Protein AF-A0A5J4PCA6-F1 (afdb_monomer)

Structure (mmCIF, N/CA/C/O backbone):
data_AF-A0A5J4PCA6-F1
#
_entry.id   AF-A0A5J4PCA6-F1
#
loop_
_atom_site.group_PDB
_atom_site.id
_atom_site.type_symbol
_atom_site.label_atom_id
_atom_site.label_alt_id
_atom_site.label_comp_id
_atom_site.label_asym_id
_atom_site.label_entity_id
_atom_site.label_seq_id
_atom_site.pdbx_PDB_ins_code
_atom_site.Cartn_x
_atom_site.Cartn_y
_atom_site.Cartn_z
_atom_site.occupancy
_atom_site.B_iso_or_equiv
_atom_site.auth_seq_id
_atom_site.auth_comp_id
_atom_site.auth_asym_id
_atom_site.auth_atom_id
_atom_site.pdbx_PDB_model_num
ATOM 1 N N . LEU A 1 1 ? -42.822 34.886 -14.359 1.00 37.25 1 LEU A N 1
ATOM 2 C CA . LEU A 1 1 ? -41.444 34.414 -14.108 1.00 37.25 1 LEU A CA 1
ATOM 3 C C . LEU A 1 1 ? -41.463 32.890 -14.127 1.00 37.25 1 LEU A C 1
ATOM 5 O O . LEU A 1 1 ? -42.133 32.319 -13.278 1.00 37.25 1 LEU A O 1
ATOM 9 N N . LEU A 1 2 ? -40.812 32.247 -15.100 1.00 32.81 2 LEU A N 1
ATOM 10 C CA . LEU A 1 2 ? -40.574 30.798 -15.083 1.00 32.81 2 LEU A CA 1
ATOM 11 C C . LEU A 1 2 ? -39.217 30.554 -14.408 1.00 32.81 2 LEU A C 1
ATOM 13 O O . LEU A 1 2 ? -38.212 31.096 -14.862 1.00 32.81 2 LEU A O 1
ATOM 17 N N . GLY A 1 3 ? -39.202 29.787 -13.319 1.00 37.19 3 GLY A N 1
ATOM 18 C CA . GLY A 1 3 ? -37.981 29.379 -12.625 1.00 37.19 3 GLY A CA 1
ATOM 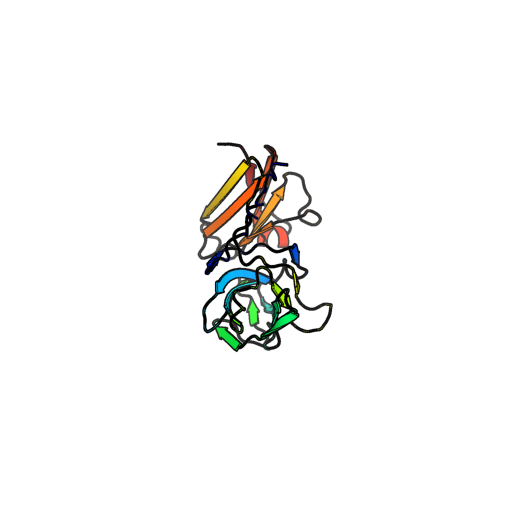19 C C . GLY A 1 3 ? -37.449 28.068 -13.196 1.00 37.19 3 GLY A C 1
ATOM 20 O O . GLY A 1 3 ? -38.145 27.056 -13.165 1.00 37.19 3 GLY A O 1
ATOM 21 N N . LEU A 1 4 ? -36.224 28.097 -13.718 1.00 37.66 4 LEU A N 1
ATOM 22 C CA . LEU A 1 4 ? -35.476 26.919 -14.145 1.00 37.66 4 LEU A CA 1
ATOM 23 C C . LEU A 1 4 ? -34.759 26.335 -12.916 1.00 37.66 4 LEU A C 1
ATOM 25 O O . LEU A 1 4 ? -33.839 26.956 -12.387 1.00 37.66 4 LEU A O 1
ATOM 29 N N . PHE A 1 5 ? -35.184 25.163 -12.445 1.00 40.56 5 PHE A N 1
ATOM 30 C CA . PHE A 1 5 ? -34.452 24.401 -11.431 1.00 40.56 5 PHE A CA 1
ATOM 31 C C . PHE A 1 5 ? -33.382 23.553 -12.129 1.00 40.56 5 PHE A C 1
ATOM 33 O O . PHE A 1 5 ? -33.696 22.525 -12.723 1.00 40.56 5 PHE A O 1
ATOM 40 N N . LEU A 1 6 ? -32.115 23.977 -12.061 1.00 39.66 6 LEU A N 1
ATOM 41 C CA . LEU A 1 6 ? -30.986 23.082 -12.317 1.00 39.66 6 LEU A CA 1
ATOM 42 C C . LEU A 1 6 ? -30.776 22.215 -11.072 1.00 39.66 6 LEU A C 1
ATOM 44 O O . LEU A 1 6 ? -30.226 22.670 -10.071 1.00 39.66 6 LEU A O 1
ATOM 48 N N . THR A 1 7 ? -31.197 20.956 -11.127 1.00 38.88 7 THR A N 1
ATOM 49 C CA . THR A 1 7 ? -30.725 19.949 -10.177 1.00 38.88 7 THR A CA 1
ATOM 50 C C . THR A 1 7 ? -29.337 19.499 -10.618 1.00 38.88 7 THR A C 1
ATOM 52 O O . THR A 1 7 ? -29.207 18.743 -11.580 1.00 38.88 7 THR A O 1
ATOM 55 N N . PHE A 1 8 ? -28.293 19.958 -9.925 1.00 39.88 8 PHE A N 1
ATOM 56 C CA . PHE A 1 8 ? -26.987 19.307 -9.983 1.00 39.88 8 PHE A CA 1
ATOM 57 C C . PHE A 1 8 ? -27.143 17.907 -9.383 1.00 39.88 8 PHE A C 1
ATOM 59 O O . PHE A 1 8 ? -27.185 17.743 -8.165 1.00 39.88 8 PHE A O 1
ATOM 66 N N . ALA A 1 9 ? -27.260 16.890 -10.235 1.00 47.78 9 ALA A N 1
ATOM 67 C CA . ALA A 1 9 ? -26.986 15.524 -9.825 1.00 47.78 9 ALA A CA 1
ATOM 68 C C . ALA A 1 9 ? -25.478 15.449 -9.559 1.00 47.78 9 ALA A C 1
ATOM 70 O O . ALA A 1 9 ? -24.682 15.280 -10.479 1.00 47.78 9 ALA A O 1
ATOM 71 N N . GLY A 1 10 ? -25.076 15.678 -8.307 1.00 47.09 10 GLY A N 1
ATOM 72 C CA . GLY A 1 10 ? -23.706 15.428 -7.885 1.00 47.09 10 GLY A CA 1
ATOM 73 C C . GLY A 1 10 ? -23.384 13.967 -8.177 1.00 47.09 10 GLY A C 1
ATOM 74 O O . GLY A 1 10 ? -24.064 13.075 -7.669 1.00 47.09 10 GLY A O 1
ATOM 75 N N . CYS A 1 11 ? -22.388 13.723 -9.026 1.00 48.41 11 CYS A N 1
ATOM 76 C CA . CYS A 1 11 ? -21.864 12.387 -9.271 1.00 48.41 11 CYS A CA 1
ATOM 77 C C . CYS A 1 11 ? -21.156 11.926 -7.988 1.00 48.41 11 CYS A C 1
ATOM 79 O O . CYS A 1 11 ? -19.964 12.147 -7.798 1.00 48.41 11 CYS A O 1
ATOM 81 N N . GLY A 1 12 ? -21.915 11.396 -7.030 1.00 57.00 12 GLY A N 1
ATOM 82 C CA . GLY A 1 12 ? -21.351 10.835 -5.813 1.00 57.00 12 GLY A CA 1
ATOM 83 C C . GLY A 1 12 ? -20.687 9.506 -6.146 1.00 57.00 12 GLY A C 1
ATOM 84 O O . GLY A 1 12 ? -21.384 8.559 -6.508 1.00 57.00 12 GLY A O 1
ATOM 85 N N . GLN A 1 13 ? -19.363 9.412 -6.006 1.00 65.69 13 GLN A N 1
ATOM 86 C CA . GLN A 1 13 ? -18.653 8.138 -6.135 1.00 65.69 13 GLN A CA 1
ATOM 87 C C . GLN A 1 13 ? -19.240 7.120 -5.147 1.00 65.69 13 GLN A C 1
ATOM 89 O O . GLN A 1 13 ? -19.321 7.343 -3.926 1.00 65.69 13 GLN A O 1
ATOM 94 N N . LYS A 1 14 ? -19.729 6.005 -5.694 1.00 70.75 14 LYS A N 1
ATOM 95 C CA . LYS A 1 14 ? -20.323 4.923 -4.913 1.00 70.75 14 LYS A CA 1
ATOM 96 C C . LYS A 1 14 ? -19.220 4.277 -4.076 1.00 70.75 14 LYS A C 1
ATOM 98 O O . LYS A 1 14 ? -18.121 4.041 -4.558 1.00 70.75 14 LYS A O 1
ATOM 103 N N . ARG A 1 15 ? -19.511 4.041 -2.795 1.00 75.75 15 ARG A N 1
ATOM 104 C CA . ARG A 1 15 ? -18.601 3.296 -1.922 1.00 75.75 15 ARG A CA 1
ATOM 105 C C . ARG A 1 15 ? -18.630 1.834 -2.345 1.00 75.75 15 ARG A C 1
ATOM 107 O O . ARG A 1 15 ? -19.720 1.274 -2.472 1.00 75.75 15 ARG A O 1
ATOM 114 N N . GLU A 1 16 ? -17.457 1.244 -2.505 1.00 80.44 16 GLU A N 1
ATOM 115 C CA . GLU A 1 16 ? -17.332 -0.184 -2.763 1.00 80.44 16 GLU A CA 1
ATOM 116 C C . GLU A 1 16 ? -17.283 -0.966 -1.452 1.00 80.44 16 GLU A C 1
ATOM 118 O O . GLU A 1 16 ? -16.850 -0.461 -0.416 1.00 80.44 16 GLU A O 1
ATOM 123 N N . THR A 1 17 ? -17.738 -2.215 -1.483 1.00 88.44 17 THR A N 1
ATOM 124 C CA . THR A 1 17 ? -17.573 -3.143 -0.353 1.00 88.44 17 THR A CA 1
ATOM 125 C C . THR A 1 17 ? -16.214 -3.828 -0.380 1.00 88.44 17 THR A C 1
ATOM 127 O O . THR A 1 17 ? -15.728 -4.251 0.663 1.00 88.44 17 THR A O 1
ATOM 130 N N . VAL A 1 18 ? -15.598 -3.927 -1.559 1.00 95.56 18 VAL A N 1
ATOM 131 C CA . VAL A 1 18 ? -14.264 -4.487 -1.770 1.00 95.56 18 VAL A CA 1
ATOM 132 C C . VAL A 1 18 ? -13.489 -3.543 -2.680 1.00 95.56 18 VAL A C 1
ATOM 134 O O . VAL A 1 18 ? -13.915 -3.269 -3.798 1.00 95.56 18 VAL A O 1
ATOM 137 N N . ILE A 1 19 ? -12.348 -3.064 -2.200 1.00 95.06 19 ILE A N 1
ATOM 138 C CA . ILE A 1 19 ? -11.431 -2.195 -2.929 1.00 95.06 19 ILE A CA 1
ATOM 139 C C . ILE A 1 19 ? -10.135 -2.974 -3.129 1.00 95.06 19 ILE A C 1
ATOM 141 O O . ILE A 1 19 ? -9.538 -3.424 -2.153 1.00 95.06 19 ILE A O 1
ATOM 145 N N . ILE A 1 20 ? -9.720 -3.155 -4.380 1.00 91.62 20 ILE A N 1
ATOM 146 C CA . ILE A 1 20 ? -8.449 -3.789 -4.750 1.00 91.62 20 ILE A CA 1
ATOM 147 C C . ILE A 1 20 ? -7.444 -2.683 -5.054 1.00 91.62 20 ILE A C 1
ATOM 149 O O . ILE A 1 20 ? -7.800 -1.742 -5.753 1.00 91.62 20 ILE A O 1
ATOM 153 N N . ASN A 1 21 ? -6.221 -2.807 -4.532 1.00 90.31 21 ASN A N 1
ATOM 154 C CA . ASN A 1 21 ? -5.138 -1.829 -4.665 1.00 90.31 21 ASN A CA 1
ATOM 155 C C . ASN A 1 21 ? -5.629 -0.381 -4.429 1.00 90.31 21 ASN A C 1
ATOM 157 O O . ASN A 1 21 ? -5.581 0.429 -5.352 1.00 90.31 21 ASN A O 1
ATOM 161 N N . PRO A 1 22 ? -6.162 -0.062 -3.231 1.00 94.00 22 PRO A N 1
ATOM 162 C CA . PRO A 1 22 ? -6.753 1.243 -2.955 1.00 94.00 22 PRO A CA 1
ATOM 163 C C . PRO A 1 22 ? -5.771 2.386 -3.232 1.00 94.00 22 PRO A C 1
ATOM 165 O O . PRO A 1 22 ? -4.654 2.400 -2.711 1.00 94.00 22 PRO A O 1
ATOM 168 N N . GLU A 1 23 ? -6.221 3.374 -4.000 1.00 94.19 23 GLU A N 1
ATOM 169 C CA . GLU A 1 23 ? -5.495 4.628 -4.190 1.00 94.19 23 GLU A CA 1
ATOM 170 C C . GLU A 1 23 ? -5.475 5.463 -2.910 1.00 94.19 23 GLU A C 1
ATOM 172 O O . GLU A 1 23 ? -6.349 5.342 -2.048 1.00 94.19 23 GLU A O 1
ATOM 177 N N . PHE A 1 24 ? -4.471 6.325 -2.786 1.00 95.88 24 PHE A N 1
ATOM 178 C CA . PHE A 1 24 ? -4.259 7.194 -1.635 1.00 95.88 24 PHE A CA 1
ATOM 179 C C . PHE A 1 24 ? -3.597 8.505 -2.077 1.00 95.88 24 PHE A C 1
ATOM 181 O O . PHE A 1 24 ? -2.991 8.569 -3.143 1.00 95.88 24 PHE A O 1
ATOM 188 N N . ASP A 1 25 ? -3.705 9.553 -1.261 1.00 95.94 25 ASP A N 1
ATOM 189 C CA . ASP A 1 25 ? -3.200 10.889 -1.601 1.00 95.94 25 ASP A CA 1
ATOM 190 C C . ASP A 1 25 ? -1.687 11.013 -1.371 1.00 95.94 25 ASP A C 1
ATOM 192 O O . ASP A 1 25 ? -0.970 11.601 -2.177 1.00 95.94 25 ASP A O 1
ATOM 196 N N . SER A 1 26 ? -1.180 10.486 -0.253 1.00 94.88 26 SER A N 1
ATOM 197 C CA . SER A 1 26 ? 0.261 10.457 0.035 1.00 94.88 26 SER A CA 1
ATOM 198 C C . SER A 1 26 ? 0.613 9.412 1.093 1.00 94.88 26 SER A C 1
ATOM 200 O O . SER A 1 26 ? -0.250 8.950 1.836 1.00 94.88 26 SER A O 1
ATOM 202 N N . SER A 1 27 ? 1.883 9.016 1.171 1.00 94.94 27 SER A N 1
ATOM 203 C CA . SER A 1 27 ? 2.354 8.027 2.143 1.00 94.94 27 SER A CA 1
ATOM 204 C C . SER A 1 27 ? 3.843 8.207 2.420 1.00 94.94 27 SER A C 1
ATOM 206 O O . SER A 1 27 ? 4.623 8.421 1.493 1.00 94.94 27 SER A O 1
ATOM 208 N N . ASN A 1 28 ? 4.241 8.091 3.690 1.00 94.25 28 ASN A N 1
ATOM 209 C CA . ASN A 1 28 ? 5.652 7.954 4.079 1.00 94.25 28 ASN A CA 1
ATOM 210 C C . ASN A 1 28 ? 6.066 6.476 4.220 1.00 94.25 28 ASN A C 1
ATOM 212 O O . ASN A 1 28 ? 7.197 6.182 4.597 1.00 94.25 28 ASN A O 1
ATOM 216 N N . ALA A 1 29 ? 5.139 5.553 3.958 1.00 92.81 29 ALA A N 1
ATOM 217 C CA . ALA A 1 29 ? 5.291 4.126 4.190 1.00 92.81 29 ALA A CA 1
ATOM 218 C C . ALA A 1 29 ? 5.431 3.317 2.892 1.00 92.81 29 ALA A C 1
ATOM 220 O O . ALA A 1 29 ? 5.622 2.110 2.968 1.00 92.81 29 ALA A O 1
ATOM 221 N N . THR A 1 30 ? 5.347 3.952 1.715 1.00 85.56 30 THR A N 1
ATOM 222 C CA . THR A 1 30 ? 5.267 3.298 0.391 1.00 85.56 30 THR A CA 1
ATOM 223 C C . THR A 1 30 ? 6.375 2.271 0.130 1.00 85.56 30 THR A C 1
ATOM 225 O O . THR A 1 30 ? 6.137 1.252 -0.517 1.00 85.56 30 THR A O 1
ATOM 228 N N . ASP A 1 31 ? 7.574 2.482 0.678 1.00 87.94 31 ASP A N 1
ATOM 229 C CA . ASP A 1 31 ? 8.678 1.528 0.543 1.00 87.94 31 ASP A CA 1
ATOM 230 C C . ASP A 1 31 ? 8.503 0.265 1.400 1.00 87.94 31 ASP A C 1
ATOM 232 O O . ASP A 1 31 ? 9.057 -0.778 1.044 1.00 87.94 31 ASP A O 1
ATOM 236 N N . TRP A 1 32 ? 7.735 0.334 2.491 1.00 92.62 32 TRP A N 1
ATOM 237 C CA . TRP A 1 32 ? 7.654 -0.697 3.531 1.00 92.62 32 TRP A CA 1
ATOM 238 C C . TRP A 1 32 ? 6.284 -1.336 3.700 1.00 92.62 32 TRP A C 1
ATOM 240 O O . TRP A 1 32 ? 6.240 -2.480 4.134 1.00 92.62 32 TRP A O 1
ATOM 250 N N . LEU A 1 33 ? 5.190 -0.636 3.406 1.00 95.56 33 LEU A N 1
ATOM 251 C CA . LEU A 1 33 ? 3.823 -1.086 3.654 1.00 95.56 33 LEU A CA 1
ATOM 252 C C . LEU A 1 33 ? 2.937 -0.773 2.451 1.00 95.56 33 LEU A C 1
ATOM 254 O O . LEU A 1 33 ? 2.873 0.364 1.985 1.00 95.56 33 LEU A O 1
ATOM 258 N N . GLN A 1 34 ? 2.192 -1.778 2.003 1.00 94.44 34 GLN A N 1
ATOM 259 C CA . GLN A 1 34 ? 1.196 -1.643 0.951 1.00 94.44 34 GLN A CA 1
ATOM 260 C C . GLN A 1 34 ? -0.110 -2.307 1.379 1.00 94.44 34 GLN A C 1
ATOM 262 O O . GLN A 1 34 ? -0.103 -3.424 1.891 1.00 94.44 34 GLN A O 1
ATOM 267 N N . PHE A 1 35 ? -1.238 -1.640 1.138 1.00 96.06 35 PHE A N 1
ATOM 268 C CA . PHE A 1 35 ? -2.559 -2.255 1.248 1.00 96.06 35 PHE A CA 1
ATOM 269 C C . PHE A 1 35 ? -2.983 -2.749 -0.127 1.00 96.06 35 PHE A C 1
ATOM 271 O O . PHE A 1 35 ? -3.013 -1.987 -1.088 1.00 96.06 35 PHE A O 1
ATOM 278 N N . SER A 1 36 ? -3.281 -4.039 -0.224 1.00 93.31 36 SER A N 1
ATOM 279 C CA . SER A 1 36 ? -3.601 -4.706 -1.486 1.00 93.31 36 S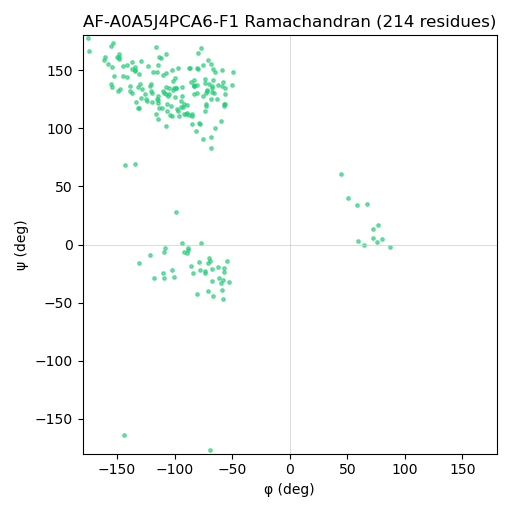ER A CA 1
ATOM 280 C C . SER A 1 36 ? -5.095 -4.897 -1.682 1.00 93.31 36 SER A C 1
ATOM 282 O O . SER A 1 36 ? -5.588 -4.931 -2.808 1.00 93.31 36 SER A O 1
ATOM 284 N N . ARG A 1 37 ? -5.833 -5.001 -0.578 1.00 95.38 37 ARG A N 1
ATOM 285 C CA . ARG A 1 37 ? -7.280 -5.146 -0.589 1.00 95.38 37 ARG A CA 1
ATOM 286 C C . ARG A 1 37 ? -7.875 -4.631 0.706 1.00 95.38 37 ARG A C 1
ATOM 288 O O . ARG A 1 37 ? -7.392 -4.967 1.782 1.00 95.38 37 ARG A O 1
ATOM 295 N N . ILE A 1 38 ? -8.961 -3.877 0.594 1.00 98.12 38 ILE A N 1
ATOM 296 C CA . ILE A 1 38 ? -9.793 -3.457 1.720 1.00 98.12 38 ILE A CA 1
ATOM 297 C C . ILE A 1 38 ? -11.195 -4.006 1.495 1.00 98.12 38 ILE A C 1
ATOM 299 O O . ILE A 1 38 ? -11.827 -3.718 0.483 1.00 98.12 38 ILE A O 1
ATOM 303 N N . GLU A 1 39 ? -11.691 -4.789 2.443 1.00 98.00 39 GLU A N 1
ATOM 304 C CA . GLU A 1 39 ? -13.072 -5.256 2.476 1.00 98.00 39 GLU A CA 1
ATOM 305 C C . GLU A 1 39 ? -13.804 -4.661 3.676 1.00 98.00 39 GLU A C 1
ATOM 307 O O . GLU A 1 39 ? -13.350 -4.728 4.819 1.00 98.00 39 GLU A O 1
ATOM 312 N N . LEU A 1 40 ? -14.952 -4.055 3.395 1.00 97.75 40 LEU A N 1
ATOM 313 C CA . LEU A 1 40 ? -15.779 -3.340 4.354 1.00 97.75 40 LEU A CA 1
ATOM 314 C C . LEU A 1 40 ? -16.985 -4.212 4.695 1.00 97.75 40 LEU A C 1
ATOM 316 O O . LEU A 1 40 ? -17.863 -4.420 3.858 1.00 97.75 40 LEU A O 1
ATOM 320 N N . THR A 1 41 ? -17.038 -4.698 5.933 1.00 96.12 41 THR A N 1
ATOM 321 C CA . THR A 1 41 ? -18.145 -5.518 6.445 1.00 96.12 41 THR A CA 1
ATOM 322 C C . THR A 1 41 ? -18.862 -4.799 7.587 1.00 96.12 41 THR A C 1
ATOM 324 O O . THR A 1 41 ? -18.375 -3.795 8.107 1.00 96.12 41 THR A O 1
ATOM 327 N N . ASP A 1 42 ? -20.013 -5.320 8.018 1.00 95.31 42 ASP A N 1
ATOM 328 C CA . ASP A 1 42 ? -20.727 -4.764 9.175 1.00 95.31 42 ASP A CA 1
ATOM 329 C C . ASP A 1 42 ? -20.003 -5.046 10.514 1.00 95.31 42 ASP A C 1
ATOM 331 O O . ASP A 1 42 ? -20.295 -4.397 11.516 1.00 95.31 42 ASP A O 1
ATOM 335 N N . THR A 1 43 ? -19.045 -5.985 10.548 1.00 96.38 43 THR A N 1
ATOM 336 C CA . THR A 1 43 ? -18.340 -6.403 11.777 1.00 96.38 43 THR A CA 1
ATOM 337 C C . THR A 1 43 ? -16.877 -5.974 11.844 1.00 96.38 43 THR A C 1
ATOM 339 O O . THR A 1 43 ? -16.328 -5.880 12.937 1.00 96.38 43 THR A O 1
ATOM 342 N N . ALA A 1 44 ? -16.232 -5.741 10.701 1.00 98.00 44 ALA A N 1
ATOM 343 C CA . ALA A 1 44 ? -14.825 -5.362 10.616 1.00 98.00 44 ALA A CA 1
ATOM 344 C C . ALA A 1 44 ? -14.480 -4.721 9.264 1.00 98.00 44 ALA A C 1
ATOM 346 O O . ALA A 1 44 ? -15.132 -4.965 8.245 1.00 98.00 44 ALA A O 1
ATOM 347 N N . THR A 1 45 ? -13.389 -3.969 9.258 1.00 98.62 45 THR A N 1
ATOM 348 C CA . THR A 1 45 ? -12.652 -3.608 8.046 1.00 98.62 45 THR A CA 1
ATOM 349 C C . THR A 1 45 ? -11.487 -4.578 7.900 1.00 98.62 45 THR A C 1
ATOM 351 O O . THR A 1 45 ? -10.598 -4.608 8.750 1.00 98.62 45 THR A O 1
ATOM 354 N N . ILE A 1 46 ? -11.498 -5.387 6.846 1.00 98.62 46 ILE A N 1
ATOM 355 C CA . ILE A 1 46 ? -10.489 -6.413 6.582 1.00 98.62 46 ILE A CA 1
ATOM 356 C C . ILE A 1 46 ? -9.488 -5.844 5.583 1.00 98.62 46 ILE A C 1
ATOM 358 O O . ILE A 1 46 ? -9.853 -5.553 4.446 1.00 98.62 46 ILE A O 1
ATOM 362 N N . VAL A 1 47 ? -8.233 -5.696 5.994 1.00 98.44 47 VAL A N 1
ATOM 363 C CA . VAL A 1 47 ? -7.165 -5.169 5.141 1.00 98.44 47 VAL A CA 1
ATOM 364 C C . VAL A 1 47 ? -6.152 -6.272 4.882 1.00 98.44 47 VAL A C 1
ATOM 366 O O . VAL A 1 47 ? -5.523 -6.771 5.815 1.00 98.44 47 VAL A O 1
ATOM 369 N N . GLN A 1 48 ? -5.992 -6.651 3.618 1.00 97.56 48 GLN A N 1
ATOM 370 C CA . GLN A 1 48 ? -4.840 -7.433 3.182 1.00 97.56 48 GLN A CA 1
ATOM 371 C C . GLN A 1 48 ? -3.686 -6.470 2.927 1.00 97.56 48 GLN A C 1
ATOM 373 O O . GLN A 1 48 ? -3.849 -5.455 2.241 1.00 97.56 48 GLN A O 1
ATOM 378 N N . ALA A 1 49 ? -2.537 -6.781 3.512 1.00 96.00 49 ALA A N 1
ATOM 379 C CA . ALA A 1 49 ? -1.364 -5.932 3.481 1.00 96.00 49 ALA A CA 1
ATOM 380 C C . ALA A 1 49 ? -0.109 -6.741 3.163 1.00 96.00 49 ALA A C 1
ATOM 382 O O . ALA A 1 49 ? -0.012 -7.928 3.478 1.00 96.00 49 ALA A O 1
ATOM 383 N N . ASP A 1 50 ? 0.854 -6.054 2.569 1.00 94.81 50 ASP A N 1
ATOM 384 C CA . ASP A 1 50 ? 2.197 -6.539 2.312 1.00 94.81 50 ASP A CA 1
ATOM 385 C C . ASP A 1 50 ? 3.176 -5.615 3.039 1.00 94.81 50 ASP A C 1
ATOM 387 O O . ASP A 1 50 ? 3.085 -4.389 2.909 1.00 94.81 50 ASP A O 1
ATOM 391 N N . VAL A 1 51 ? 4.103 -6.191 3.807 1.00 95.81 51 VAL A N 1
ATOM 392 C CA . VAL A 1 51 ? 5.258 -5.458 4.340 1.00 95.81 51 VAL A CA 1
ATOM 393 C C . VAL A 1 51 ? 6.543 -5.900 3.667 1.00 95.81 51 VAL A C 1
ATOM 395 O O . VAL A 1 51 ? 6.697 -7.080 3.355 1.00 95.81 51 VAL A O 1
ATOM 398 N N . TYR A 1 52 ? 7.469 -4.961 3.483 1.00 94.38 52 TYR A N 1
ATOM 399 C CA . TYR A 1 52 ? 8.705 -5.154 2.732 1.00 94.38 52 TYR A CA 1
ATOM 400 C C . TYR A 1 52 ? 9.929 -4.713 3.534 1.00 94.38 52 TYR A C 1
ATOM 402 O O . TYR A 1 52 ? 9.975 -3.614 4.086 1.00 94.38 52 TYR A O 1
ATOM 410 N N . ASN A 1 53 ? 10.966 -5.544 3.552 1.00 93.31 53 ASN A N 1
ATOM 411 C CA . ASN A 1 53 ? 12.310 -5.175 3.996 1.00 93.31 53 ASN A CA 1
ATOM 412 C C . ASN A 1 53 ? 13.326 -6.112 3.325 1.00 93.31 53 ASN A C 1
ATOM 414 O O . ASN A 1 53 ? 12.963 -7.110 2.712 1.00 93.31 53 ASN A O 1
ATOM 418 N N . ARG A 1 54 ? 14.624 -5.830 3.438 1.00 90.50 54 ARG A N 1
ATOM 419 C CA . ARG A 1 54 ? 15.641 -6.750 2.911 1.00 90.50 54 ARG A CA 1
ATOM 420 C C . ARG A 1 54 ? 15.514 -8.135 3.568 1.00 90.50 54 ARG A C 1
ATOM 422 O O . ARG A 1 54 ? 15.151 -8.204 4.746 1.00 90.50 54 ARG A O 1
ATOM 429 N N . PRO A 1 55 ? 15.872 -9.218 2.860 1.00 90.94 55 PRO A N 1
ATOM 430 C CA . PRO A 1 55 ? 15.928 -10.550 3.450 1.00 90.94 55 PRO A CA 1
ATOM 431 C C . PRO A 1 55 ? 16.723 -10.561 4.758 1.00 90.94 55 PRO A C 1
ATOM 433 O O . PRO A 1 55 ? 17.776 -9.926 4.853 1.00 90.94 55 PRO A O 1
ATOM 436 N N . ASN A 1 56 ? 16.220 -11.273 5.769 1.00 92.12 56 ASN A N 1
ATOM 437 C CA . ASN A 1 56 ? 16.779 -11.339 7.128 1.00 92.12 56 ASN A CA 1
ATOM 438 C C . ASN A 1 56 ? 16.781 -10.022 7.932 1.00 92.12 56 ASN A C 1
ATOM 440 O O . ASN A 1 56 ? 17.193 -10.030 9.095 1.00 92.12 56 ASN A O 1
ATOM 444 N N . ASN A 1 57 ? 16.294 -8.904 7.385 1.00 95.31 57 ASN A N 1
ATOM 445 C CA . ASN A 1 57 ? 15.913 -7.757 8.207 1.00 95.31 57 ASN A CA 1
ATOM 446 C C . ASN A 1 57 ? 14.530 -7.989 8.817 1.00 95.31 57 ASN A C 1
ATOM 448 O O . ASN A 1 57 ? 13.784 -8.865 8.390 1.00 95.31 57 ASN A O 1
ATOM 452 N N . TRP A 1 58 ? 14.177 -7.198 9.827 1.00 96.75 58 TRP A N 1
ATOM 453 C CA . TRP A 1 58 ? 12.901 -7.325 10.523 1.00 96.75 58 TRP A CA 1
ATOM 454 C C . TRP A 1 58 ? 12.006 -6.105 10.320 1.00 96.75 58 TRP A C 1
ATOM 456 O O . TRP A 1 58 ? 12.484 -4.992 10.097 1.00 96.75 58 TRP A O 1
ATOM 466 N N . ILE A 1 59 ? 10.702 -6.334 10.443 1.00 96.31 59 ILE A N 1
ATOM 467 C CA . ILE A 1 59 ? 9.666 -5.315 10.621 1.00 96.31 59 ILE A CA 1
ATOM 468 C C . ILE A 1 59 ? 8.893 -5.626 11.902 1.00 96.31 59 ILE A C 1
ATOM 470 O O . ILE A 1 59 ? 8.848 -6.769 12.358 1.00 96.31 59 ILE A O 1
ATOM 474 N N . ARG A 1 60 ? 8.314 -4.593 12.510 1.00 96.19 60 ARG A N 1
ATOM 475 C CA . ARG A 1 60 ? 7.327 -4.715 13.579 1.00 96.19 60 ARG A CA 1
ATOM 476 C C . ARG A 1 60 ? 6.098 -3.925 13.159 1.00 96.19 60 ARG A C 1
ATOM 478 O O . ARG A 1 60 ? 6.250 -2.765 12.817 1.00 96.19 60 ARG A O 1
ATOM 485 N N . PHE A 1 61 ? 4.926 -4.541 13.238 1.00 96.62 61 PHE A N 1
ATOM 486 C CA . PHE A 1 61 ? 3.641 -3.881 13.014 1.00 96.62 61 PHE A CA 1
ATOM 487 C C . PHE A 1 61 ? 2.955 -3.673 14.367 1.00 96.62 61 PHE A C 1
ATOM 489 O O . PHE A 1 61 ? 2.895 -4.614 15.167 1.00 96.62 61 PHE A O 1
ATOM 496 N N . LEU A 1 62 ? 2.493 -2.457 14.660 1.00 97.50 62 LEU A N 1
ATOM 497 C CA . LEU A 1 62 ? 1.974 -2.116 15.987 1.00 97.50 62 LEU A CA 1
ATOM 498 C C . LEU A 1 62 ? 0.511 -2.529 16.162 1.00 97.50 62 LEU A C 1
ATOM 500 O O . LEU A 1 62 ? -0.337 -2.263 15.316 1.00 97.50 62 LEU A O 1
ATOM 504 N N . SER A 1 63 ? 0.175 -3.111 17.313 1.00 97.62 63 SER A N 1
ATOM 505 C CA . SER A 1 63 ? -1.234 -3.354 17.662 1.00 97.62 63 SER A CA 1
ATOM 506 C C . SER A 1 63 ? -2.016 -2.058 17.905 1.00 97.62 63 SER A C 1
ATOM 508 O O . SER A 1 63 ? -3.239 -2.041 17.792 1.00 97.62 63 SER A O 1
ATOM 510 N N . GLY A 1 64 ? -1.311 -0.961 18.201 1.00 97.75 64 GLY A N 1
ATOM 511 C CA . GLY A 1 64 ? -1.877 0.376 18.382 1.00 97.75 64 GLY A CA 1
ATOM 512 C C . GLY A 1 64 ? -2.246 1.104 17.088 1.00 97.75 64 GLY A C 1
ATOM 513 O O . GLY A 1 64 ? -2.695 2.247 17.162 1.00 97.75 64 GLY A O 1
ATOM 514 N N . SER A 1 65 ? -2.057 0.487 15.918 1.00 98.31 65 SER A N 1
ATOM 515 C CA . SER A 1 65 ? -2.373 1.124 14.642 1.00 98.31 65 SER A CA 1
ATOM 516 C C . SER A 1 65 ? -3.868 1.389 14.472 1.00 98.31 65 SER A C 1
ATOM 518 O O . SER A 1 65 ? -4.729 0.661 14.973 1.00 98.31 65 SER A O 1
ATOM 520 N N . THR A 1 66 ? -4.191 2.460 13.751 1.00 98.69 66 THR A N 1
ATOM 521 C CA . THR A 1 66 ? -5.562 2.950 13.576 1.00 98.69 66 THR A CA 1
ATOM 522 C C . THR A 1 66 ? -5.836 3.354 12.137 1.00 98.69 66 THR A C 1
ATOM 524 O O . THR A 1 66 ? -4.940 3.801 11.420 1.00 98.69 66 THR A O 1
ATOM 527 N N . LEU A 1 67 ? -7.102 3.239 11.740 1.00 98.75 67 LEU A N 1
ATOM 528 C CA . LEU A 1 67 ? -7.647 3.964 10.599 1.00 98.75 67 LEU A CA 1
ATOM 529 C C . LEU A 1 67 ? -8.408 5.184 11.120 1.00 98.75 67 LEU A C 1
ATOM 531 O O . LEU A 1 67 ? -9.056 5.115 12.167 1.00 98.75 67 LEU A O 1
ATOM 535 N N . ARG A 1 68 ? -8.348 6.306 10.409 1.00 98.44 68 ARG A N 1
ATOM 536 C CA . ARG A 1 68 ? -9.039 7.544 10.784 1.00 98.44 68 ARG A CA 1
ATOM 537 C C . ARG A 1 68 ? -9.931 7.994 9.650 1.00 98.44 68 ARG A C 1
ATOM 539 O O . ARG A 1 68 ? -9.473 8.155 8.527 1.00 98.44 68 ARG A O 1
ATOM 546 N N . GLY A 1 69 ? -11.210 8.154 9.947 1.00 97.88 69 GLY A N 1
ATOM 547 C CA . GLY A 1 69 ? -12.182 8.677 9.005 1.00 97.88 69 GLY A CA 1
ATOM 548 C C . GLY A 1 69 ? -12.056 10.181 8.828 1.00 97.88 69 GLY A C 1
ATOM 549 O O . GLY A 1 69 ? -11.663 10.898 9.748 1.00 97.88 69 GLY A O 1
ATOM 550 N N . SER A 1 70 ? -12.490 10.662 7.669 1.00 95.00 70 SER A N 1
ATOM 551 C CA . SER A 1 70 ? -12.673 12.089 7.388 1.00 95.00 70 SER A CA 1
ATOM 552 C C . SER A 1 70 ? -13.624 12.788 8.371 1.00 95.00 70 SER A C 1
ATOM 554 O O . SER A 1 70 ? -13.516 13.993 8.587 1.00 95.00 70 SER A O 1
ATOM 556 N N . SER A 1 71 ? -14.518 12.033 9.022 1.00 95.19 71 SER A N 1
ATOM 557 C CA . SER A 1 71 ? -15.364 12.527 10.117 1.00 95.19 71 SER A CA 1
ATOM 558 C C . SER A 1 71 ? -14.601 12.817 11.420 1.00 95.19 71 SER A C 1
ATOM 560 O O . SER A 1 71 ? -15.170 13.383 12.353 1.00 95.19 71 SER A O 1
ATOM 562 N N . GLY A 1 72 ? -13.338 12.392 11.519 1.00 95.50 72 GLY A N 1
ATOM 563 C CA . GLY A 1 72 ? -12.537 12.393 12.744 1.00 95.50 72 GLY A CA 1
ATOM 564 C C . GLY A 1 72 ? -12.714 11.138 13.607 1.00 95.50 72 GLY A C 1
ATOM 565 O O . GLY A 1 72 ? -12.048 11.004 14.635 1.00 95.50 72 GLY A O 1
ATOM 566 N N . LYS A 1 73 ? -13.581 10.193 13.215 1.00 98.19 73 LYS A N 1
ATOM 567 C CA . LYS A 1 73 ? -13.733 8.914 13.922 1.00 98.19 73 LYS A CA 1
ATOM 568 C C . LYS A 1 73 ? -12.479 8.051 13.767 1.00 98.19 73 LYS A C 1
ATOM 570 O O . LYS A 1 73 ? -11.935 7.914 12.675 1.00 98.19 73 LYS A O 1
ATOM 575 N N . ILE A 1 74 ? -12.053 7.435 14.866 1.00 98.56 74 ILE A N 1
ATOM 576 C CA . ILE A 1 74 ? -10.913 6.515 14.914 1.00 98.56 74 ILE A CA 1
ATOM 577 C C . ILE A 1 74 ? -11.442 5.080 14.934 1.00 98.56 74 ILE A C 1
ATOM 579 O O . ILE A 1 74 ? -12.341 4.772 15.716 1.00 98.56 74 ILE A O 1
ATOM 583 N N . TYR A 1 75 ? -10.862 4.226 14.096 1.00 98.75 75 TYR A N 1
ATOM 584 C CA . TYR A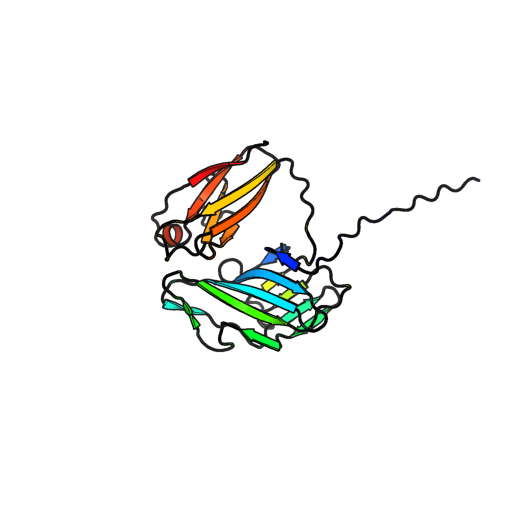 1 75 ? -11.156 2.802 13.976 1.00 98.75 75 TYR A CA 1
ATOM 585 C C . TYR A 1 75 ? -9.909 2.014 14.378 1.00 98.75 75 TYR A C 1
ATOM 587 O O . TYR A 1 75 ? -8.868 2.085 13.719 1.00 98.75 75 TYR A O 1
ATOM 595 N N . LYS A 1 76 ? -9.987 1.299 15.496 1.00 98.69 76 LYS A N 1
ATOM 596 C CA . LYS A 1 76 ? -8.843 0.594 16.090 1.00 98.69 76 LYS A CA 1
ATOM 597 C C . LYS A 1 76 ? -8.565 -0.726 15.392 1.00 98.69 76 LYS A C 1
ATOM 599 O O . LYS A 1 76 ? -9.491 -1.375 14.909 1.00 98.69 76 LYS A O 1
ATOM 604 N N . LEU A 1 77 ? -7.303 -1.148 15.390 1.00 98.62 77 LEU A N 1
ATOM 605 C CA . LEU A 1 77 ? -6.944 -2.521 15.062 1.00 98.62 77 LEU A CA 1
ATOM 606 C C . LEU A 1 77 ? -7.500 -3.464 16.141 1.00 98.62 77 LEU A C 1
ATOM 608 O O . LEU A 1 77 ? -7.330 -3.237 17.337 1.00 98.62 77 LEU A O 1
ATOM 612 N N . ILE A 1 78 ? -8.184 -4.521 15.709 1.00 98.38 78 ILE A N 1
ATOM 613 C CA . ILE A 1 78 ? -8.841 -5.519 16.568 1.00 98.38 78 ILE A CA 1
ATOM 614 C C . ILE A 1 78 ? -8.321 -6.941 16.336 1.00 98.38 78 ILE A C 1
ATOM 616 O O . ILE A 1 78 ? -8.657 -7.846 17.097 1.00 98.38 78 ILE A O 1
ATOM 620 N N . GLY A 1 79 ? -7.500 -7.163 15.307 1.00 97.56 79 GLY A N 1
ATOM 621 C CA . GLY A 1 79 ? -6.912 -8.472 15.051 1.00 97.56 79 GLY A CA 1
ATOM 622 C C . GLY A 1 79 ? -5.908 -8.488 13.906 1.00 97.56 79 GLY A C 1
ATOM 623 O O . GLY A 1 79 ? -5.816 -7.554 13.112 1.00 97.56 79 GLY A O 1
ATOM 624 N N . SER A 1 80 ? -5.161 -9.584 13.823 1.00 97.94 80 SER A N 1
ATOM 625 C CA . SER A 1 80 ? -4.231 -9.881 12.735 1.00 97.94 80 SER A CA 1
ATOM 626 C C . SER A 1 80 ? -4.223 -11.379 12.442 1.00 97.94 80 SER A C 1
ATOM 628 O O . SER A 1 80 ? -4.526 -12.200 13.309 1.00 97.94 80 SER A O 1
ATOM 630 N N . ASN A 1 81 ? -3.893 -11.733 11.206 1.00 97.38 81 ASN A N 1
ATOM 631 C CA . ASN A 1 81 ? -3.675 -13.100 10.764 1.00 97.38 81 ASN A CA 1
ATOM 632 C C . ASN A 1 81 ? -2.462 -13.136 9.828 1.00 97.38 81 ASN A C 1
ATOM 634 O O . ASN A 1 81 ? -2.374 -12.328 8.905 1.00 97.38 81 ASN A O 1
ATOM 638 N N . GLY A 1 82 ? -1.539 -14.069 10.056 1.00 93.81 82 GLY A N 1
ATOM 639 C CA . GLY A 1 82 ? -0.308 -14.194 9.266 1.00 93.81 82 GLY A CA 1
ATOM 640 C C . GLY A 1 82 ? 0.816 -13.215 9.636 1.00 93.81 82 GLY A C 1
ATOM 641 O O . GLY A 1 82 ? 1.851 -13.228 8.981 1.00 93.81 82 GLY A O 1
ATOM 642 N N . PHE A 1 83 ? 0.654 -12.397 10.683 1.00 96.06 83 PHE A N 1
ATOM 643 C CA . PHE A 1 83 ? 1.706 -11.511 11.196 1.00 96.06 83 PHE A CA 1
ATOM 644 C C . PHE A 1 83 ? 1.588 -11.342 12.712 1.00 96.06 83 PHE A C 1
ATOM 646 O O . PHE A 1 83 ? 0.496 -11.111 13.225 1.00 96.06 83 PHE A O 1
ATOM 653 N N . GLU A 1 84 ? 2.700 -11.449 13.439 1.00 96.75 84 GLU A N 1
ATOM 654 C CA . GLU A 1 84 ? 2.705 -11.296 14.895 1.00 96.75 84 GLU A CA 1
ATOM 655 C C . GLU A 1 84 ? 2.914 -9.826 15.289 1.00 96.75 84 GLU A C 1
ATOM 657 O O . GLU A 1 84 ? 3.977 -9.247 15.059 1.00 96.75 84 GLU A O 1
ATOM 662 N N . LEU A 1 85 ? 1.885 -9.215 15.882 1.00 97.62 85 LEU A N 1
ATOM 663 C CA . LEU A 1 85 ? 1.902 -7.805 16.284 1.00 97.62 85 LEU A CA 1
ATOM 664 C C . LEU A 1 85 ? 2.898 -7.538 17.417 1.00 97.62 85 LEU A C 1
ATOM 666 O O . LEU A 1 85 ? 3.174 -8.402 18.249 1.00 97.62 85 LEU A O 1
ATOM 670 N N . ASP A 1 86 ? 3.426 -6.314 17.444 1.00 97.81 86 ASP A N 1
ATOM 671 C CA . ASP A 1 86 ? 4.360 -5.780 18.447 1.00 97.81 86 ASP A CA 1
ATOM 672 C C . ASP A 1 86 ? 5.692 -6.537 18.592 1.00 97.81 86 ASP A C 1
ATOM 674 O O . ASP A 1 86 ? 6.550 -6.150 19.393 1.00 97.81 86 ASP A O 1
ATOM 678 N N . LYS A 1 87 ? 5.924 -7.566 17.772 1.00 97.62 87 LYS A N 1
ATOM 679 C CA . LYS A 1 87 ? 7.168 -8.333 17.729 1.00 97.62 87 LYS A CA 1
ATOM 680 C C . LYS A 1 87 ? 7.921 -8.111 16.427 1.00 97.62 87 LYS A C 1
ATOM 682 O O . LYS A 1 87 ? 7.383 -7.656 15.423 1.00 97.62 87 LYS A O 1
ATOM 687 N N . LYS A 1 88 ? 9.216 -8.422 16.474 1.00 97.75 88 LYS A N 1
ATOM 688 C CA . LYS A 1 88 ? 10.057 -8.451 15.280 1.00 97.75 88 LYS A CA 1
ATOM 689 C C . LYS A 1 88 ? 9.691 -9.678 14.455 1.00 97.75 88 LYS A C 1
ATOM 691 O O . LYS A 1 88 ? 9.886 -10.798 14.919 1.00 97.75 88 LYS A O 1
ATOM 696 N N . VAL A 1 89 ? 9.238 -9.451 13.233 1.00 97.50 89 VAL A N 1
ATOM 697 C CA . VAL A 1 89 ? 9.060 -10.480 12.210 1.00 97.50 89 VAL A CA 1
ATOM 698 C C . VAL A 1 89 ? 10.165 -10.296 11.180 1.00 97.50 89 VAL A C 1
ATOM 700 O O . VAL A 1 89 ? 10.311 -9.218 10.605 1.00 97.50 89 VAL A O 1
ATOM 703 N N . TYR A 1 90 ? 10.979 -11.331 10.989 1.00 96.75 90 TYR A N 1
ATOM 704 C CA . TYR A 1 90 ?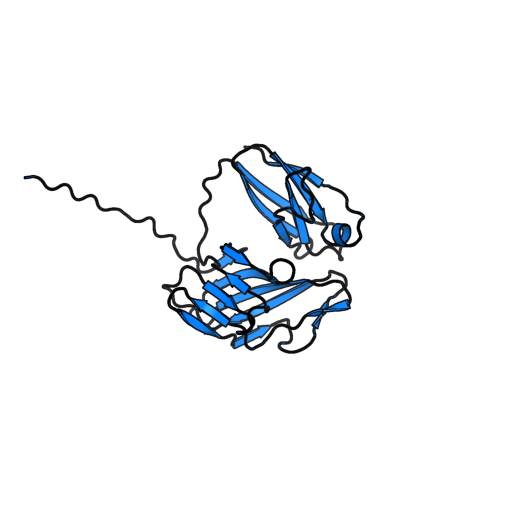 12.086 -11.323 10.035 1.00 96.75 90 TYR A CA 1
ATOM 705 C C . TYR A 1 90 ? 11.587 -11.664 8.631 1.00 96.75 90 TYR A C 1
ATOM 707 O O . TYR A 1 90 ? 10.772 -12.570 8.469 1.00 96.75 90 TYR A O 1
ATOM 715 N N . MET A 1 91 ? 12.069 -10.932 7.628 1.00 94.44 91 MET A N 1
ATOM 716 C CA . MET A 1 91 ? 11.667 -11.133 6.242 1.00 94.44 91 MET A CA 1
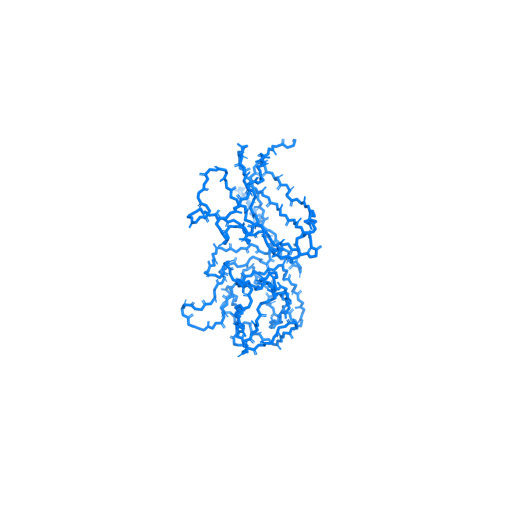ATOM 717 C C . MET A 1 91 ? 12.286 -12.411 5.667 1.00 94.44 91 MET A C 1
ATOM 719 O O . MET A 1 91 ? 13.476 -12.663 5.899 1.00 94.44 91 MET A O 1
ATOM 723 N N . PRO A 1 92 ? 11.512 -13.182 4.882 1.00 92.50 92 PRO A N 1
ATOM 724 C CA . PRO A 1 92 ? 12.026 -14.317 4.123 1.00 92.50 92 PRO A CA 1
ATOM 725 C C . PRO A 1 92 ? 12.935 -13.849 2.972 1.00 92.50 92 PRO A C 1
ATOM 727 O O . PRO A 1 92 ? 13.178 -12.656 2.788 1.00 92.50 92 PRO A O 1
ATOM 730 N N . GLU A 1 93 ? 13.423 -14.795 2.166 1.00 88.56 93 GLU A N 1
ATOM 731 C CA . GLU A 1 93 ? 14.266 -14.516 0.992 1.00 88.56 93 GLU A CA 1
ATOM 732 C C . GLU A 1 93 ? 13.600 -13.584 -0.033 1.00 88.56 93 GLU A C 1
ATOM 734 O O . GLU A 1 93 ? 14.286 -12.780 -0.655 1.00 88.56 93 GLU A O 1
ATOM 739 N N . SER A 1 94 ? 12.269 -13.618 -0.155 1.00 88.19 94 SER A N 1
ATOM 740 C CA . SER A 1 94 ? 11.515 -12.700 -1.020 1.00 88.19 94 SER A CA 1
ATOM 741 C C . SER A 1 94 ? 11.509 -11.247 -0.524 1.00 88.19 94 SER A C 1
ATOM 743 O O . SER A 1 94 ? 11.136 -10.331 -1.258 1.00 88.19 94 SER A O 1
ATOM 745 N N . GLY A 1 95 ? 11.910 -11.007 0.730 1.00 91.25 95 GLY A N 1
ATOM 746 C CA . GLY A 1 95 ? 11.925 -9.673 1.326 1.00 91.25 95 GLY A CA 1
ATOM 747 C C . GLY A 1 95 ? 10.537 -9.115 1.658 1.00 91.25 95 GLY A C 1
ATOM 748 O O . GLY A 1 95 ? 10.410 -7.921 1.924 1.00 91.25 95 GLY A O 1
ATOM 749 N N . ASN A 1 96 ? 9.487 -9.941 1.644 1.00 93.88 96 ASN A N 1
ATOM 750 C CA . ASN A 1 96 ? 8.136 -9.505 1.980 1.00 93.88 96 ASN A CA 1
ATOM 751 C C . ASN A 1 96 ? 7.354 -10.543 2.788 1.00 93.88 96 ASN A C 1
ATOM 753 O O . ASN A 1 96 ? 7.601 -11.744 2.698 1.00 93.88 96 ASN A O 1
ATOM 757 N N . VAL A 1 97 ? 6.376 -10.065 3.554 1.00 94.25 97 VAL A N 1
ATOM 758 C CA . VAL A 1 97 ? 5.366 -10.898 4.217 1.00 94.25 97 VAL A CA 1
ATOM 759 C C . VAL A 1 97 ? 3.990 -10.329 3.899 1.00 94.25 97 VAL A C 1
ATOM 761 O O . VAL A 1 97 ? 3.735 -9.150 4.145 1.00 94.25 97 VAL A O 1
ATOM 764 N N . SER A 1 98 ? 3.105 -11.180 3.383 1.00 94.06 98 SER A N 1
ATOM 765 C CA . SER A 1 98 ? 1.691 -10.869 3.170 1.00 94.06 98 SER A CA 1
ATOM 766 C C . SER A 1 98 ? 0.869 -11.329 4.370 1.00 94.06 98 SER A C 1
ATOM 768 O O . SER A 1 98 ? 1.053 -12.436 4.877 1.00 94.06 98 SER A O 1
ATOM 770 N N . PHE A 1 99 ? -0.051 -10.490 4.832 1.00 96.56 99 PHE A N 1
ATOM 771 C CA . PHE A 1 99 ? -0.854 -10.754 6.022 1.00 96.56 99 PHE A CA 1
ATOM 772 C C . PHE A 1 99 ? -2.196 -10.028 5.958 1.00 96.56 99 PHE A C 1
ATOM 774 O O . PHE A 1 99 ? -2.487 -9.265 5.037 1.00 96.56 99 PHE A O 1
ATOM 781 N N . THR A 1 100 ? -3.061 -10.303 6.929 1.00 98.25 100 THR A N 1
ATOM 782 C CA . THR A 1 100 ? -4.345 -9.618 7.081 1.00 98.25 100 THR A CA 1
ATOM 783 C C . THR A 1 100 ? -4.412 -8.947 8.441 1.00 98.25 100 THR A C 1
ATOM 785 O O . THR A 1 100 ? -4.076 -9.561 9.453 1.00 98.25 100 THR A O 1
ATOM 788 N N . VAL A 1 101 ? -4.896 -7.711 8.480 1.00 98.44 101 VAL A N 1
ATOM 789 C CA . VAL A 1 101 ? -5.271 -7.015 9.714 1.00 98.44 101 VAL A CA 1
ATOM 790 C C . VAL A 1 101 ? -6.747 -6.658 9.690 1.00 98.44 101 VAL A C 1
ATOM 792 O O . VAL A 1 101 ? -7.349 -6.437 8.639 1.00 98.44 101 VAL A O 1
ATOM 795 N N . LEU A 1 102 ? -7.335 -6.643 10.876 1.00 98.62 102 LEU A N 1
ATOM 796 C CA . LEU A 1 102 ? -8.736 -6.345 11.100 1.00 98.62 102 LEU A CA 1
ATOM 797 C C . LEU A 1 102 ? -8.807 -5.048 11.889 1.00 98.62 102 LEU A C 1
ATOM 799 O O . LEU A 1 102 ? -8.233 -4.963 12.974 1.00 98.62 102 LEU A O 1
ATOM 803 N N . PHE A 1 103 ? -9.531 -4.068 11.368 1.00 98.81 103 PHE A N 1
ATOM 804 C CA . PHE A 1 103 ? -9.910 -2.866 12.101 1.00 98.81 103 PHE A CA 1
ATOM 805 C C . PHE A 1 103 ? -11.399 -2.899 12.441 1.00 98.81 103 PHE A C 1
ATOM 807 O O . PHE A 1 103 ? -12.173 -3.655 11.846 1.00 98.81 103 PHE A O 1
ATOM 814 N N . GLU A 1 104 ? -11.812 -2.051 13.378 1.00 98.75 104 GLU A N 1
ATOM 815 C CA . GLU A 1 104 ? -13.224 -1.758 13.624 1.00 98.75 104 GLU A CA 1
ATOM 816 C C . GLU A 1 104 ? -13.962 -1.415 12.306 1.00 98.75 104 GLU A C 1
ATOM 818 O O . GLU A 1 104 ? -13.364 -0.882 11.359 1.00 98.75 104 GLU A O 1
ATOM 823 N N . PRO A 1 105 ? -15.265 -1.736 12.202 1.00 98.38 105 PRO A N 1
ATOM 824 C CA . PRO A 1 105 ? -16.030 -1.492 10.986 1.00 98.38 105 PRO A CA 1
ATOM 825 C C . PRO A 1 105 ? -16.109 0.009 10.685 1.00 98.38 105 PRO A C 1
ATOM 827 O O . PRO A 1 105 ? -16.553 0.810 11.515 1.00 98.38 105 PRO A O 1
ATOM 830 N N . ILE A 1 106 ? -15.691 0.382 9.474 1.00 98.19 106 ILE A N 1
ATOM 831 C CA . ILE A 1 106 ? -15.724 1.769 9.010 1.00 98.19 106 ILE A CA 1
ATOM 832 C C . ILE A 1 106 ? -17.162 2.200 8.729 1.00 98.19 106 ILE A C 1
ATOM 834 O O . ILE A 1 106 ? -17.881 1.540 7.972 1.00 98.19 106 ILE A O 1
ATOM 838 N N . ASP A 1 107 ? -17.558 3.357 9.266 1.00 95.75 107 ASP A N 1
ATOM 839 C CA . ASP A 1 107 ? -18.888 3.933 9.053 1.00 95.75 107 ASP A CA 1
ATOM 840 C C . ASP A 1 107 ? -19.178 4.117 7.561 1.00 95.75 107 ASP A C 1
ATOM 842 O O . ASP A 1 107 ? -18.323 4.628 6.845 1.00 95.75 107 ASP A O 1
ATOM 846 N N . LYS A 1 108 ? -20.374 3.725 7.092 1.00 92.56 108 LYS A N 1
ATOM 847 C CA . LYS A 1 108 ? -20.790 3.715 5.670 1.00 92.56 108 LYS A CA 1
ATOM 848 C C . LYS A 1 108 ? -20.684 5.081 4.977 1.00 92.56 108 LYS A C 1
ATOM 850 O O . LYS A 1 108 ? -20.621 5.129 3.747 1.00 92.56 108 LYS A O 1
ATOM 855 N N . THR A 1 109 ? -20.656 6.165 5.747 1.00 92.88 109 THR A N 1
ATOM 856 C CA . THR A 1 109 ? -20.506 7.536 5.248 1.00 92.88 109 THR A CA 1
ATOM 857 C C . THR A 1 109 ? -19.070 7.900 4.874 1.00 92.88 109 THR A C 1
ATOM 859 O O . THR A 1 109 ? -18.882 8.772 4.028 1.00 92.88 109 THR A O 1
ATOM 862 N N . GLU A 1 110 ? -18.064 7.203 5.412 1.00 95.88 110 GLU A N 1
ATOM 863 C CA . GLU A 1 110 ? -16.661 7.463 5.082 1.00 95.88 110 GLU A CA 1
ATOM 864 C C . GLU A 1 110 ? -16.364 7.097 3.626 1.00 95.88 110 GLU A C 1
ATOM 866 O O . GLU A 1 110 ? -16.700 6.002 3.150 1.00 95.88 110 GLU A O 1
ATOM 871 N N . LYS A 1 111 ? -15.714 8.032 2.931 1.00 95.38 111 LYS A N 1
ATOM 872 C CA . LYS A 1 111 ? -15.235 7.882 1.549 1.00 95.38 111 LYS A CA 1
ATOM 873 C C . LYS A 1 111 ? -13.724 7.779 1.468 1.00 95.38 111 LYS A C 1
ATOM 875 O O . LYS A 1 111 ? -13.213 7.137 0.555 1.00 95.38 111 LYS A O 1
ATOM 880 N N . THR A 1 112 ? -13.037 8.392 2.419 1.00 97.06 112 THR A N 1
ATOM 881 C CA . THR A 1 112 ? -11.590 8.346 2.552 1.00 97.06 112 THR A CA 1
ATOM 882 C C . THR A 1 112 ? -11.225 8.077 3.999 1.00 97.06 112 THR A C 1
ATOM 884 O O . THR A 1 112 ? -11.950 8.480 4.914 1.00 97.06 112 THR A O 1
ATOM 887 N N . ILE A 1 113 ? -10.103 7.400 4.195 1.00 98.25 113 ILE A N 1
ATOM 888 C CA . ILE A 1 113 ? -9.520 7.161 5.511 1.00 98.25 113 ILE A CA 1
ATOM 889 C C . ILE A 1 113 ? -8.014 7.374 5.464 1.00 98.25 113 ILE A C 1
ATOM 891 O O . ILE A 1 113 ? -7.389 7.204 4.422 1.00 98.25 113 ILE A O 1
ATOM 895 N N . ASP A 1 114 ? -7.436 7.653 6.617 1.00 98.56 114 ASP A N 1
ATOM 896 C CA . ASP A 1 114 ? -5.994 7.663 6.807 1.00 98.56 114 ASP A CA 1
ATOM 897 C C . ASP A 1 114 ? -5.576 6.451 7.636 1.00 98.56 114 ASP A C 1
ATOM 899 O O . ASP A 1 114 ? -6.303 6.024 8.533 1.00 98.56 114 ASP A O 1
ATOM 903 N N . TYR A 1 115 ? -4.388 5.920 7.382 1.00 98.62 115 TYR A N 1
ATOM 904 C CA . TYR A 1 115 ? -3.729 4.938 8.230 1.00 98.62 115 TYR A CA 1
ATOM 905 C C . TYR A 1 115 ? -2.663 5.603 9.095 1.00 98.62 115 TYR A C 1
ATOM 907 O O . TYR A 1 115 ? -1.841 6.382 8.610 1.00 98.62 115 TYR A O 1
ATOM 915 N N . TYR A 1 116 ? -2.661 5.234 10.372 1.00 98.31 116 TYR A N 1
ATOM 916 C CA . TYR A 1 116 ? -1.706 5.680 11.370 1.00 98.31 116 TYR A CA 1
ATOM 917 C C . TYR A 1 116 ? -1.152 4.474 12.123 1.00 98.31 116 TYR A C 1
ATOM 919 O O . TYR A 1 116 ? -1.896 3.809 12.841 1.00 98.31 116 TYR A O 1
ATOM 927 N N . GLU A 1 117 ? 0.153 4.220 12.030 1.00 97.50 117 GLU A N 1
ATOM 928 C CA . GLU A 1 117 ? 0.791 3.156 12.810 1.00 97.50 117 GLU A CA 1
ATOM 929 C C . GLU A 1 117 ? 0.800 3.442 14.328 1.00 97.50 117 GLU A C 1
ATOM 931 O O . GLU A 1 117 ? 0.464 2.561 15.119 1.00 97.50 117 GLU A O 1
ATOM 936 N N . SER A 1 118 ? 1.134 4.675 14.728 1.00 96.00 118 SER A N 1
ATOM 937 C CA . SER A 1 118 ? 0.971 5.221 16.093 1.00 96.00 118 SER A CA 1
ATOM 938 C C . SER A 1 118 ? 0.585 6.713 16.053 1.00 96.00 118 SER A C 1
ATOM 940 O O . SER A 1 118 ? 0.206 7.187 14.990 1.00 96.00 118 SER A O 1
ATOM 942 N N . ASP A 1 119 ? 0.699 7.483 17.143 1.00 92.81 119 ASP A N 1
ATOM 943 C CA . ASP A 1 119 ? 0.582 8.959 17.144 1.00 92.81 119 ASP A CA 1
ATOM 944 C C . ASP A 1 119 ? 1.911 9.702 16.881 1.00 92.81 119 ASP A C 1
ATOM 946 O O . ASP A 1 119 ? 1.919 10.921 16.735 1.00 92.81 119 ASP A O 1
ATOM 950 N N . ASN A 1 120 ? 3.040 8.994 16.779 1.00 94.25 120 ASN A N 1
ATOM 951 C CA . ASN A 1 120 ? 4.345 9.593 16.489 1.00 94.25 120 ASN A CA 1
ATOM 952 C C . ASN A 1 120 ? 4.437 10.056 15.024 1.00 94.25 120 ASN A C 1
ATOM 954 O O . ASN A 1 120 ? 4.088 9.311 14.113 1.00 94.25 120 ASN A O 1
ATOM 958 N N . GLU A 1 121 ? 4.920 11.273 14.776 1.00 86.88 121 GLU A N 1
ATOM 959 C CA . GLU A 1 121 ? 4.957 11.889 13.438 1.00 86.88 121 GLU A CA 1
ATOM 960 C C . GLU A 1 121 ? 5.805 11.115 12.418 1.00 86.88 121 GLU A C 1
ATOM 962 O O . GLU A 1 121 ? 5.506 11.151 11.226 1.00 86.88 121 GLU A O 1
ATOM 967 N N . ASN A 1 122 ? 6.829 10.393 12.881 1.00 89.25 122 ASN A N 1
ATOM 968 C CA . ASN A 1 122 ? 7.755 9.656 12.015 1.00 89.25 122 ASN A CA 1
ATOM 969 C C . ASN A 1 122 ? 7.344 8.200 11.748 1.00 89.25 122 ASN A C 1
ATOM 971 O O . ASN A 1 122 ? 8.004 7.526 10.957 1.00 89.25 122 ASN A O 1
ATOM 975 N N . ASP A 1 123 ? 6.297 7.705 12.407 1.00 95.19 123 ASP A N 1
ATOM 976 C CA . ASP A 1 123 ? 5.806 6.343 12.189 1.00 95.19 123 ASP A CA 1
ATOM 977 C C . ASP A 1 123 ? 4.997 6.274 10.883 1.00 95.19 123 ASP A C 1
ATOM 979 O O . ASP A 1 123 ? 4.678 7.302 10.273 1.00 95.19 123 ASP A O 1
ATOM 983 N N . TRP A 1 124 ? 4.659 5.069 10.421 1.00 96.94 124 TRP A N 1
ATOM 984 C CA . TRP A 1 124 ? 4.014 4.917 9.119 1.00 96.94 124 TRP A CA 1
ATOM 985 C C . TRP A 1 124 ? 2.645 5.610 9.029 1.00 96.94 124 TRP A C 1
ATOM 987 O O . TRP A 1 124 ? 1.802 5.549 9.940 1.00 96.94 124 TRP A O 1
ATOM 997 N N . ARG A 1 125 ? 2.438 6.266 7.884 1.00 97.50 125 ARG A N 1
ATOM 998 C CA . ARG A 1 125 ? 1.258 7.033 7.489 1.00 97.50 125 ARG A CA 1
ATOM 999 C C . ARG A 1 125 ? 0.909 6.761 6.040 1.00 97.50 125 ARG A C 1
ATOM 1001 O O . ARG A 1 125 ? 1.779 6.805 5.172 1.00 97.50 125 ARG A O 1
ATOM 1008 N N . ILE A 1 126 ? -0.381 6.573 5.793 1.00 97.75 126 ILE A N 1
ATOM 1009 C CA . ILE A 1 126 ? -0.964 6.585 4.450 1.00 97.75 126 ILE A CA 1
ATOM 1010 C C . ILE A 1 126 ? -2.192 7.485 4.530 1.00 97.75 126 ILE A C 1
ATOM 1012 O O . ILE A 1 126 ? -3.109 7.194 5.291 1.00 97.75 126 ILE A O 1
ATOM 1016 N N . TYR A 1 127 ? -2.202 8.581 3.788 1.00 97.88 127 TYR A N 1
ATOM 1017 C CA . TYR A 1 127 ? -3.258 9.584 3.830 1.00 97.88 127 TYR A CA 1
ATOM 1018 C C . TYR A 1 127 ? -4.214 9.431 2.659 1.00 97.88 127 TYR A C 1
ATOM 1020 O O . TYR A 1 127 ? -3.793 9.196 1.527 1.00 97.88 127 TYR A O 1
ATOM 1028 N N . GLY A 1 128 ? -5.500 9.627 2.925 1.00 97.75 128 GLY 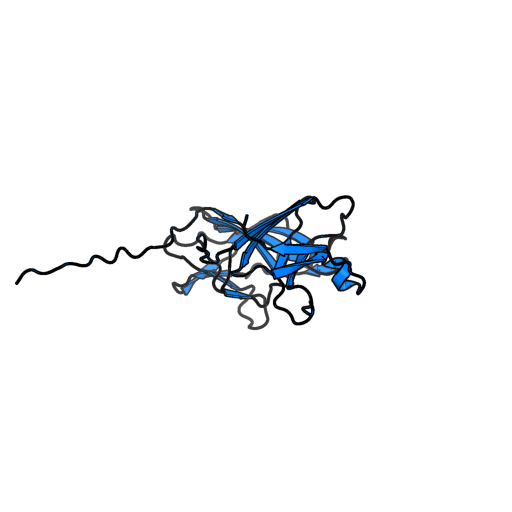A N 1
ATOM 1029 C CA . GLY A 1 128 ? -6.523 9.753 1.905 1.00 97.75 128 GLY A CA 1
ATOM 1030 C C . GLY A 1 128 ? -6.769 8.477 1.115 1.00 97.75 128 GLY A C 1
ATOM 1031 O O . GLY A 1 128 ? -7.073 8.566 -0.070 1.00 97.75 128 GLY A O 1
ATOM 1032 N N . ILE A 1 129 ? -6.657 7.310 1.751 1.00 97.75 129 ILE A N 1
ATOM 1033 C CA . ILE A 1 129 ? -6.991 6.007 1.166 1.00 97.75 129 ILE A CA 1
ATOM 1034 C C . ILE A 1 129 ? -8.450 6.042 0.699 1.00 97.75 129 ILE A C 1
ATOM 1036 O O . ILE A 1 129 ? -9.359 6.270 1.505 1.00 97.75 129 ILE A O 1
ATOM 1040 N N . LYS A 1 130 ? -8.692 5.821 -0.595 1.00 97.12 130 LYS A N 1
ATOM 1041 C CA . LYS A 1 130 ? -10.022 5.886 -1.209 1.00 97.12 130 LYS A CA 1
ATOM 1042 C C . LYS A 1 130 ? -10.790 4.587 -0.962 1.00 97.12 130 LYS A C 1
ATOM 1044 O O . LYS A 1 130 ? -10.304 3.490 -1.221 1.00 97.12 130 LYS A O 1
ATOM 1049 N N . LEU A 1 131 ? -12.029 4.712 -0.485 1.00 96.44 131 LEU A N 1
ATOM 1050 C CA . LEU A 1 131 ? -12.962 3.594 -0.266 1.00 96.44 131 LEU A CA 1
ATOM 1051 C C . LEU A 1 131 ? -13.971 3.440 -1.419 1.00 96.44 131 LEU A C 1
ATOM 1053 O O . LEU A 1 131 ? -15.114 3.010 -1.238 1.00 96.44 131 LEU A O 1
ATOM 1057 N N . TYR A 1 132 ? -13.566 3.862 -2.610 1.00 93.00 132 TYR A N 1
ATOM 1058 C CA . TYR A 1 132 ? -14.339 3.860 -3.844 1.00 93.00 132 TYR A CA 1
ATOM 1059 C C . TYR A 1 132 ? -13.382 3.690 -5.028 1.00 93.00 132 TYR A C 1
ATOM 1061 O O . TYR A 1 132 ? -12.186 3.937 -4.888 1.00 93.00 132 TYR A O 1
ATOM 1069 N N . GLN A 1 133 ? -13.906 3.293 -6.187 1.00 87.50 133 GLN A N 1
ATOM 1070 C CA . GLN A 1 133 ? -13.127 3.275 -7.427 1.00 87.50 133 GLN A CA 1
ATOM 1071 C C . GLN A 1 133 ? -12.902 4.705 -7.916 1.00 87.50 133 GLN A C 1
ATOM 1073 O O . GLN A 1 133 ? -13.871 5.438 -8.156 1.00 87.50 133 GLN A O 1
ATOM 1078 N N . VAL A 1 134 ? -11.640 5.110 -8.041 1.00 90.44 134 VAL A N 1
ATOM 1079 C CA . VAL A 1 134 ? -11.295 6.400 -8.639 1.00 90.44 134 VAL A CA 1
ATOM 1080 C C . VAL A 1 134 ? -11.589 6.321 -10.133 1.00 90.44 134 VAL A C 1
ATOM 1082 O O . VAL A 1 134 ? -11.386 5.300 -10.785 1.00 90.44 134 VAL A O 1
ATOM 1085 N N . GLN A 1 135 ? -12.165 7.396 -10.663 1.00 88.81 135 GLN A N 1
ATOM 1086 C CA . GLN A 1 135 ? -12.401 7.515 -12.094 1.00 88.81 135 GLN A CA 1
ATOM 1087 C C . GLN A 1 135 ? -11.206 8.234 -12.702 1.00 88.81 135 GLN A C 1
ATOM 1089 O O . GLN A 1 135 ? -10.948 9.385 -12.355 1.00 88.81 135 GLN A O 1
ATOM 1094 N N . HIS A 1 136 ? -10.519 7.546 -13.603 1.00 89.94 136 HIS A N 1
ATOM 1095 C CA . HIS A 1 136 ? -9.441 8.104 -14.405 1.00 89.94 136 HIS A CA 1
ATOM 1096 C C . HIS A 1 136 ? -10.015 8.770 -15.655 1.00 89.94 136 HIS A C 1
ATOM 1098 O O . HIS A 1 136 ? -10.980 8.280 -16.250 1.00 89.94 136 HIS A O 1
ATOM 1104 N N . THR A 1 137 ? -9.455 9.920 -16.015 1.00 91.75 137 THR A N 1
ATOM 1105 C CA . THR A 1 137 ? -9.847 10.696 -17.206 1.00 91.75 137 THR A CA 1
ATOM 1106 C C . THR A 1 137 ? -8.791 10.651 -18.299 1.00 91.75 137 THR A C 1
ATOM 1108 O O . THR A 1 137 ? -9.016 11.177 -19.388 1.00 91.75 137 THR A O 1
ATOM 1111 N N . GLU A 1 138 ? -7.646 10.057 -17.986 1.00 93.50 138 GLU A N 1
ATOM 1112 C CA . GLU A 1 138 ? -6.521 9.869 -18.876 1.00 93.50 138 GLU A CA 1
ATOM 1113 C C . GLU A 1 138 ? -6.937 9.070 -20.116 1.00 93.50 138 GLU A C 1
ATOM 1115 O O . GLU A 1 138 ? -7.718 8.118 -20.039 1.00 93.50 138 GLU A O 1
ATOM 1120 N N . SER A 1 139 ? -6.422 9.471 -21.277 1.00 91.88 139 SER A N 1
ATOM 1121 C CA . SER A 1 139 ? -6.837 8.912 -22.571 1.00 91.88 139 SER A CA 1
ATOM 1122 C C . SER A 1 139 ? -6.321 7.494 -22.840 1.00 91.88 139 SER A C 1
ATOM 1124 O O . SER A 1 139 ? -6.922 6.779 -23.645 1.00 91.88 139 SER A O 1
ATOM 1126 N N . ILE A 1 140 ? -5.229 7.087 -22.186 1.00 93.31 140 ILE A N 1
ATOM 1127 C CA . ILE A 1 140 ? -4.604 5.772 -22.339 1.00 93.31 140 ILE A CA 1
ATOM 1128 C C . ILE A 1 140 ? -4.709 5.007 -21.023 1.00 93.31 140 ILE A C 1
ATOM 1130 O O . ILE A 1 140 ? -4.232 5.457 -19.979 1.00 93.31 140 ILE A O 1
ATOM 1134 N N . GLN A 1 141 ? -5.279 3.806 -21.112 1.00 93.75 141 GLN A N 1
ATOM 1135 C CA . GLN A 1 141 ? -5.311 2.807 -20.052 1.00 93.75 141 GLN A CA 1
ATOM 1136 C C . GLN A 1 141 ? -4.481 1.595 -20.493 1.00 93.75 141 GLN A C 1
ATOM 1138 O O . GLN A 1 141 ? -4.908 0.818 -21.342 1.00 93.75 141 GLN A O 1
ATOM 1143 N N . CYS A 1 142 ? -3.307 1.407 -19.897 1.00 93.50 142 CYS A N 1
ATOM 1144 C CA . CYS A 1 142 ? -2.401 0.305 -20.209 1.00 93.50 142 CYS A CA 1
ATOM 1145 C C . CYS A 1 142 ? -2.419 -0.732 -19.077 1.00 93.50 142 CYS A C 1
ATOM 1147 O O . CYS A 1 142 ? -2.020 -0.445 -17.948 1.00 93.50 142 CYS A O 1
ATOM 1149 N N . THR A 1 143 ? -2.891 -1.949 -19.364 1.00 93.88 143 THR A N 1
ATOM 1150 C CA . THR A 1 143 ? -2.914 -3.039 -18.373 1.00 93.88 143 THR A CA 1
ATOM 1151 C C . THR A 1 143 ? -1.617 -3.840 -18.426 1.00 93.88 143 THR A C 1
ATOM 1153 O O . THR A 1 143 ? -1.365 -4.579 -19.376 1.00 93.88 143 THR A O 1
ATOM 1156 N N . LEU A 1 144 ? -0.826 -3.751 -17.361 1.00 94.62 144 LEU A N 1
ATOM 1157 C CA . LEU A 1 144 ? 0.375 -4.547 -17.142 1.00 94.62 144 LEU A CA 1
ATOM 1158 C C . LEU A 1 144 ? -0.004 -5.797 -16.361 1.00 94.62 144 LEU A C 1
ATOM 1160 O O . LEU A 1 144 ? -0.360 -5.707 -15.190 1.00 94.62 144 LEU A O 1
ATOM 1164 N N . LYS A 1 145 ? 0.086 -6.971 -16.986 1.00 95.56 145 LYS A N 1
ATOM 1165 C CA . LYS A 1 145 ? -0.158 -8.251 -16.313 1.00 95.56 145 LYS A CA 1
ATOM 1166 C C . LYS A 1 145 ? 0.818 -9.312 -16.784 1.00 95.56 145 LYS A C 1
ATOM 1168 O O . LYS A 1 145 ? 1.153 -9.369 -17.967 1.00 95.56 145 LYS A O 1
ATOM 1173 N N . GLY A 1 146 ? 1.236 -10.183 -15.879 1.00 95.25 146 GLY A N 1
ATOM 1174 C CA . GLY A 1 146 ? 2.172 -11.239 -16.231 1.00 95.25 146 GLY A CA 1
ATOM 1175 C C . GLY A 1 146 ? 2.454 -12.219 -15.107 1.00 95.25 146 GLY A C 1
ATOM 1176 O O . GLY A 1 146 ? 1.960 -12.090 -13.986 1.00 95.25 146 GLY A O 1
ATOM 1177 N N . GLU A 1 147 ? 3.270 -13.211 -15.449 1.00 96.25 147 GLU A N 1
ATOM 1178 C CA . GLU A 1 147 ? 3.791 -14.222 -14.537 1.00 96.25 147 GLU A CA 1
ATOM 1179 C C . GLU A 1 147 ? 5.323 -14.157 -14.526 1.00 96.25 147 GLU A C 1
ATOM 1181 O O . GLU A 1 147 ? 5.980 -14.095 -15.565 1.00 96.25 147 GLU A O 1
ATOM 1186 N N . VAL A 1 148 ? 5.885 -14.153 -13.327 1.00 94.69 148 VAL A N 1
ATOM 1187 C CA . VAL A 1 148 ? 7.304 -14.148 -13.012 1.00 94.69 148 VAL A CA 1
ATOM 1188 C C . VAL A 1 148 ? 7.726 -15.590 -12.763 1.00 94.69 148 VAL A C 1
ATOM 1190 O O . VAL A 1 148 ? 7.353 -16.212 -11.770 1.00 94.69 148 VAL A O 1
ATOM 1193 N N . ILE A 1 149 ? 8.527 -16.123 -13.679 1.00 94.38 149 ILE A N 1
ATOM 1194 C CA . ILE A 1 149 ? 8.921 -17.533 -13.692 1.00 94.38 149 ILE A CA 1
ATOM 1195 C C . ILE A 1 149 ? 10.314 -17.688 -13.072 1.00 94.38 149 ILE A C 1
ATOM 1197 O O . ILE A 1 149 ? 11.236 -16.962 -13.433 1.00 94.38 149 ILE A O 1
ATOM 1201 N N . ASN A 1 150 ? 10.487 -18.678 -12.188 1.00 93.50 150 ASN A N 1
ATOM 1202 C CA . ASN A 1 150 ? 11.775 -19.050 -11.580 1.00 93.50 150 ASN A CA 1
ATOM 1203 C C . ASN A 1 150 ? 12.477 -17.918 -10.799 1.00 93.50 150 ASN A C 1
ATOM 1205 O O . ASN A 1 150 ? 13.706 -17.849 -10.788 1.00 93.50 150 ASN A O 1
ATOM 1209 N N . ARG A 1 151 ? 11.714 -17.036 -10.136 1.00 91.38 151 ARG A N 1
ATOM 1210 C CA . ARG A 1 151 ? 12.262 -15.963 -9.284 1.00 91.38 151 ARG A CA 1
ATOM 1211 C C . ARG A 1 151 ? 11.539 -15.854 -7.933 1.00 91.38 151 ARG A C 1
ATOM 1213 O O . ARG A 1 151 ? 10.818 -14.886 -7.700 1.00 91.38 151 ARG A O 1
ATOM 1220 N N . PRO A 1 152 ? 11.696 -16.837 -7.029 1.00 87.38 152 PRO A N 1
ATOM 1221 C CA . PRO A 1 152 ? 11.041 -16.815 -5.715 1.00 87.38 152 PRO A CA 1
ATOM 1222 C C . PRO A 1 152 ? 11.466 -15.630 -4.828 1.00 87.38 152 PRO A C 1
ATOM 1224 O O . PRO A 1 152 ? 10.759 -15.281 -3.887 1.00 87.38 152 PRO A O 1
ATOM 1227 N N . GLN A 1 153 ? 12.605 -15.001 -5.126 1.00 89.31 153 GLN A N 1
ATOM 1228 C CA . GLN A 1 153 ? 13.123 -13.825 -4.430 1.00 89.31 153 GLN A CA 1
ATOM 1229 C C . GLN A 1 153 ? 12.449 -12.501 -4.839 1.00 89.31 153 GLN A C 1
ATOM 1231 O O . GLN A 1 153 ? 12.637 -11.491 -4.165 1.00 89.31 153 GLN A O 1
ATOM 1236 N N . SER A 1 154 ? 11.708 -12.471 -5.952 1.00 91.75 154 SER A N 1
ATOM 1237 C CA . SER A 1 154 ? 11.119 -11.240 -6.488 1.00 91.75 154 SER A CA 1
ATOM 1238 C C . SER A 1 154 ? 9.747 -10.977 -5.866 1.00 91.75 154 SER A C 1
ATOM 1240 O O . SER A 1 154 ? 8.788 -11.691 -6.149 1.00 91.75 154 SER A O 1
ATOM 1242 N N . SER A 1 155 ? 9.635 -9.929 -5.048 1.00 92.44 155 SER A N 1
ATOM 1243 C CA . SER A 1 155 ? 8.384 -9.571 -4.356 1.00 92.44 155 SER A CA 1
ATOM 1244 C C . SER A 1 155 ? 7.617 -8.410 -4.980 1.00 92.44 155 SER A C 1
ATOM 1246 O O . SER A 1 155 ? 6.412 -8.286 -4.768 1.00 92.44 155 SER A O 1
ATOM 1248 N N . ARG A 1 156 ? 8.285 -7.547 -5.752 1.00 93.69 156 ARG A N 1
ATOM 1249 C CA . ARG A 1 156 ? 7.647 -6.429 -6.455 1.00 93.69 156 ARG A CA 1
ATOM 1250 C C . ARG A 1 156 ? 8.472 -5.946 -7.643 1.00 93.69 156 ARG A C 1
ATOM 1252 O O . ARG A 1 156 ? 9.695 -6.092 -7.669 1.00 93.69 156 ARG A O 1
ATOM 1259 N N . LEU A 1 157 ? 7.786 -5.331 -8.595 1.00 94.81 157 LEU A N 1
ATOM 1260 C CA . LEU A 1 157 ? 8.366 -4.552 -9.678 1.00 94.81 157 LEU A CA 1
ATOM 1261 C C . LEU A 1 157 ? 8.341 -3.065 -9.314 1.00 94.81 157 LEU A C 1
ATOM 1263 O O . LEU A 1 157 ? 7.467 -2.606 -8.577 1.00 94.81 157 LEU A O 1
ATOM 1267 N N . ILE A 1 158 ? 9.291 -2.321 -9.857 1.00 94.38 158 ILE A N 1
ATOM 1268 C CA . ILE A 1 158 ? 9.299 -0.864 -9.918 1.00 94.38 158 ILE A CA 1
ATOM 1269 C C . ILE A 1 158 ? 8.841 -0.484 -11.322 1.00 94.38 158 ILE A C 1
ATOM 1271 O O . ILE A 1 158 ? 9.411 -0.973 -12.293 1.00 94.38 158 ILE A O 1
ATOM 1275 N N . LEU A 1 159 ? 7.834 0.375 -11.416 1.00 95.19 159 LEU A N 1
ATOM 1276 C CA . LEU A 1 159 ? 7.401 1.025 -12.645 1.00 95.19 159 LEU A CA 1
ATOM 1277 C C . LEU A 1 159 ? 7.817 2.495 -12.599 1.00 95.19 159 LEU A C 1
ATOM 1279 O O . LEU A 1 159 ? 7.535 3.200 -11.626 1.00 95.19 159 LEU A O 1
ATOM 1283 N N . LEU A 1 160 ? 8.461 2.950 -13.666 1.00 94.38 160 LEU A N 1
ATOM 1284 C CA . LEU A 1 160 ? 8.883 4.332 -13.857 1.00 94.38 160 LEU A CA 1
ATOM 1285 C C . LEU A 1 160 ? 8.854 4.701 -15.339 1.00 94.38 160 LEU A C 1
ATOM 1287 O O . LEU A 1 160 ? 8.789 3.834 -16.212 1.00 94.38 160 LEU A O 1
ATOM 1291 N N . ARG A 1 161 ? 8.885 6.000 -15.637 1.00 93.31 161 ARG A N 1
ATOM 1292 C CA . ARG A 1 161 ? 9.013 6.468 -17.017 1.00 93.31 161 ARG A CA 1
ATOM 1293 C C . ARG A 1 161 ? 10.443 6.236 -17.508 1.00 93.31 161 ARG A C 1
ATOM 1295 O O . ARG A 1 161 ? 11.392 6.453 -16.759 1.00 93.31 161 ARG A O 1
ATOM 1302 N N . ALA A 1 162 ? 10.586 5.856 -18.775 1.00 92.56 162 ALA A N 1
ATOM 1303 C CA . ALA A 1 162 ? 11.891 5.545 -19.341 1.00 92.56 162 ALA A CA 1
ATOM 1304 C C . ALA A 1 162 ? 12.867 6.728 -19.266 1.00 92.56 162 ALA A C 1
ATOM 1306 O O . ALA A 1 162 ? 12.506 7.875 -19.566 1.00 92.56 162 ALA A O 1
ATOM 1307 N N . GLY A 1 163 ? 14.105 6.429 -18.873 1.00 88.38 163 GLY A N 1
ATOM 1308 C CA . GLY A 1 163 ? 15.171 7.412 -18.666 1.00 88.38 163 GLY A CA 1
ATOM 1309 C C . GLY A 1 163 ? 15.074 8.241 -17.377 1.00 88.38 163 GLY A C 1
ATOM 1310 O O . GLY A 1 163 ? 15.925 9.110 -17.167 1.00 88.38 163 GLY A O 1
ATOM 1311 N N . GLU A 1 164 ? 14.079 8.009 -16.516 1.00 90.25 164 GLU A N 1
ATOM 1312 C CA . GLU A 1 164 ? 14.052 8.598 -15.175 1.00 90.25 164 GLU A CA 1
ATOM 1313 C C . GLU A 1 164 ? 14.945 7.817 -14.198 1.00 90.25 164 GLU A C 1
ATOM 1315 O O . GLU A 1 164 ? 15.179 6.619 -14.333 1.00 90.25 164 GLU A O 1
ATOM 1320 N N . ASP A 1 165 ? 15.473 8.505 -13.186 1.00 83.75 165 ASP A N 1
ATOM 1321 C CA . ASP A 1 165 ? 16.302 7.874 -12.159 1.00 83.75 165 ASP A CA 1
ATOM 1322 C C . ASP A 1 165 ? 15.411 7.286 -11.061 1.00 83.75 165 ASP A C 1
ATOM 1324 O O . ASP A 1 165 ? 14.811 8.037 -10.287 1.00 83.75 165 ASP A O 1
ATOM 1328 N N . ALA A 1 166 ? 15.370 5.955 -10.954 1.00 79.69 166 ALA A N 1
ATOM 1329 C CA . ALA A 1 166 ? 14.585 5.210 -9.962 1.00 79.69 166 ALA A CA 1
ATOM 1330 C C . ALA A 1 166 ? 14.850 5.615 -8.494 1.00 79.69 166 ALA A C 1
ATOM 1332 O O . ALA A 1 166 ? 14.064 5.275 -7.612 1.00 79.69 166 ALA A O 1
ATOM 1333 N N . ARG A 1 167 ? 15.931 6.355 -8.210 1.00 76.62 167 ARG A N 1
ATOM 1334 C CA . ARG A 1 167 ? 16.259 6.875 -6.870 1.00 76.62 167 ARG A CA 1
ATOM 1335 C C . ARG A 1 167 ? 15.577 8.205 -6.547 1.00 76.62 167 ARG A C 1
ATOM 1337 O O . ARG A 1 167 ? 15.552 8.602 -5.385 1.00 76.62 167 ARG A O 1
ATOM 1344 N N . THR A 1 168 ? 15.102 8.922 -7.562 1.00 76.75 168 THR A N 1
ATOM 1345 C CA . THR A 1 168 ? 14.534 10.276 -7.428 1.00 76.75 168 THR A CA 1
ATOM 1346 C C . THR A 1 168 ? 13.185 10.448 -8.117 1.00 76.75 168 THR A C 1
ATOM 1348 O O . THR A 1 168 ? 12.498 11.434 -7.868 1.00 76.75 168 THR A O 1
ATOM 1351 N N . ALA A 1 169 ? 12.828 9.528 -9.009 1.00 79.81 169 ALA A N 1
ATOM 1352 C CA . ALA A 1 169 ? 11.575 9.541 -9.738 1.00 79.81 169 ALA A CA 1
ATOM 1353 C C . ALA A 1 169 ? 10.391 9.209 -8.826 1.00 79.81 169 ALA A C 1
ATOM 1355 O O . ALA A 1 169 ? 10.530 8.544 -7.797 1.00 79.81 169 ALA A O 1
ATOM 1356 N N . ASN A 1 170 ? 9.201 9.620 -9.260 1.00 80.69 170 ASN A N 1
ATOM 1357 C CA . ASN A 1 170 ? 7.958 9.121 -8.689 1.00 80.69 170 ASN A CA 1
ATOM 1358 C C . ASN A 1 170 ? 7.724 7.707 -9.223 1.00 80.69 170 ASN A C 1
ATOM 1360 O O . ASN A 1 170 ? 7.144 7.522 -10.291 1.00 80.69 170 ASN A O 1
ATOM 1364 N N . ILE A 1 171 ? 8.232 6.720 -8.491 1.00 88.94 171 ILE A N 1
ATOM 1365 C CA . ILE A 1 171 ? 8.110 5.311 -8.851 1.00 88.94 171 ILE A CA 1
ATOM 1366 C C . ILE A 1 171 ? 6.813 4.703 -8.321 1.00 88.94 171 ILE A C 1
ATOM 1368 O O . ILE A 1 171 ? 6.295 5.094 -7.273 1.00 88.94 171 ILE A O 1
ATOM 1372 N N . VAL A 1 172 ? 6.320 3.690 -9.026 1.00 91.19 172 VAL A N 1
ATOM 1373 C CA . VAL A 1 172 ? 5.197 2.859 -8.586 1.00 91.19 172 VAL A CA 1
ATOM 1374 C C . VAL A 1 172 ? 5.711 1.465 -8.250 1.00 91.19 172 VAL A C 1
ATOM 1376 O O . VAL A 1 172 ? 6.432 0.855 -9.035 1.00 91.19 172 VAL A O 1
ATOM 1379 N N . TYR A 1 173 ? 5.313 0.933 -7.095 1.00 92.25 173 TYR A N 1
ATOM 1380 C CA . TYR A 1 173 ? 5.595 -0.453 -6.729 1.00 92.25 173 TYR A CA 1
ATOM 1381 C C . TYR A 1 173 ? 4.434 -1.369 -7.106 1.00 92.25 173 TYR A C 1
ATOM 1383 O O . TYR A 1 173 ? 3.332 -1.246 -6.564 1.00 92.25 173 TYR A O 1
ATOM 1391 N N . ILE A 1 174 ? 4.704 -2.328 -7.990 1.00 93.38 174 ILE A N 1
ATOM 1392 C CA . ILE A 1 174 ? 3.738 -3.338 -8.417 1.00 93.38 174 ILE A CA 1
ATOM 1393 C C . ILE A 1 174 ? 4.058 -4.658 -7.700 1.00 93.38 174 ILE A C 1
ATOM 1395 O O . ILE A 1 174 ? 5.081 -5.276 -7.990 1.00 93.38 174 ILE A O 1
ATOM 1399 N N . PRO A 1 175 ? 3.217 -5.113 -6.765 1.00 91.94 175 PRO A N 1
ATOM 1400 C CA . PRO A 1 175 ? 3.454 -6.337 -6.007 1.00 91.94 175 PRO A CA 1
ATOM 1401 C C . PRO A 1 175 ? 3.380 -7.585 -6.896 1.00 91.94 175 PRO A C 1
ATOM 1403 O O . PRO A 1 175 ? 2.513 -7.691 -7.765 1.00 91.94 175 PRO A O 1
ATOM 1406 N N . ILE A 1 176 ? 4.257 -8.553 -6.627 1.00 92.19 176 ILE A N 1
ATOM 1407 C CA . ILE A 1 176 ? 4.229 -9.895 -7.215 1.00 92.19 176 ILE A CA 1
ATOM 1408 C C . ILE A 1 176 ? 3.663 -10.846 -6.158 1.00 92.19 176 ILE A C 1
ATOM 1410 O O . ILE A 1 176 ? 4.234 -11.003 -5.080 1.00 92.19 176 ILE A O 1
ATOM 1414 N N . ARG A 1 177 ? 2.538 -11.495 -6.462 1.00 86.25 177 ARG A N 1
ATOM 1415 C CA . ARG A 1 177 ? 1.853 -12.436 -5.566 1.00 86.25 177 ARG A CA 1
ATOM 1416 C C . ARG A 1 177 ? 1.676 -13.766 -6.263 1.00 86.25 177 ARG A C 1
ATOM 1418 O O . ARG A 1 177 ? 1.141 -13.810 -7.366 1.00 86.25 177 ARG A O 1
ATOM 1425 N N . ASP A 1 178 ? 2.161 -14.833 -5.637 1.00 87.00 178 ASP A N 1
ATOM 1426 C CA . ASP A 1 178 ? 2.163 -16.178 -6.223 1.00 87.00 178 ASP A CA 1
ATOM 1427 C C . ASP A 1 178 ? 2.762 -16.193 -7.642 1.00 87.00 178 ASP A C 1
ATOM 1429 O O . ASP A 1 178 ? 2.236 -16.815 -8.565 1.00 87.00 178 ASP A O 1
ATOM 1433 N N . GLY A 1 179 ? 3.842 -15.425 -7.827 1.00 90.69 179 GLY A N 1
ATOM 1434 C CA . GLY A 1 179 ? 4.508 -15.246 -9.115 1.00 90.69 179 GLY A CA 1
ATOM 1435 C C . GLY A 1 179 ? 3.742 -14.383 -10.117 1.00 90.69 179 GLY A C 1
ATOM 1436 O O . GLY A 1 179 ? 4.193 -14.258 -11.241 1.00 90.69 179 GLY A O 1
ATOM 1437 N N . LYS A 1 180 ? 2.612 -13.764 -9.775 1.00 93.69 180 LYS A N 1
ATOM 1438 C CA . LYS A 1 180 ? 1.796 -12.973 -10.711 1.00 93.69 180 LYS A CA 1
ATOM 1439 C C . LYS A 1 180 ? 1.747 -11.507 -10.324 1.00 93.69 180 LYS A C 1
ATOM 1441 O O . LYS A 1 180 ? 1.764 -11.171 -9.143 1.00 93.69 180 LYS A O 1
ATOM 1446 N N . PHE A 1 181 ? 1.638 -10.638 -11.319 1.00 93.88 181 PHE A N 1
ATOM 1447 C CA . PHE A 1 181 ? 1.419 -9.211 -11.112 1.00 93.88 181 PHE A CA 1
ATOM 1448 C C . PHE A 1 181 ? 0.329 -8.693 -12.048 1.00 93.88 181 PHE A C 1
ATOM 1450 O O . PHE A 1 181 ? 0.149 -9.206 -13.155 1.00 93.88 181 PHE A O 1
ATOM 1457 N N . GLU A 1 182 ? -0.379 -7.667 -11.587 1.00 94.00 182 GLU A N 1
ATOM 1458 C CA . GLU A 1 182 ? -1.359 -6.922 -12.368 1.00 94.00 182 GLU A CA 1
ATOM 1459 C C . GLU A 1 182 ? -1.395 -5.467 -11.886 1.00 94.00 182 GLU A C 1
ATOM 1461 O O . GLU A 1 182 ? -1.438 -5.204 -10.681 1.00 94.00 182 GLU A O 1
ATOM 1466 N N . TYR A 1 183 ? -1.352 -4.528 -12.826 1.00 92.69 183 TYR A N 1
ATOM 1467 C CA . TYR A 1 183 ? -1.435 -3.094 -12.579 1.00 92.69 183 TYR A CA 1
ATOM 1468 C C . TYR A 1 183 ? -2.021 -2.385 -13.799 1.00 92.69 183 TYR A C 1
ATOM 1470 O O . TYR A 1 183 ? -1.746 -2.768 -14.934 1.00 92.69 183 TYR A O 1
ATOM 1478 N N . VAL A 1 184 ? -2.804 -1.334 -13.570 1.00 92.69 184 VAL A N 1
ATOM 1479 C CA . VAL A 1 184 ? -3.345 -0.495 -14.640 1.00 92.69 184 VAL A CA 1
ATOM 1480 C C . VAL A 1 184 ? -2.667 0.865 -14.570 1.00 92.69 184 VAL A C 1
ATOM 1482 O O . VAL A 1 184 ? -2.787 1.574 -13.575 1.00 92.69 184 VAL A O 1
ATOM 1485 N N . LEU A 1 185 ? -1.940 1.205 -15.629 1.00 93.50 185 LEU A N 1
ATOM 1486 C CA . LEU A 1 185 ? -1.298 2.495 -15.817 1.00 93.50 185 LEU A CA 1
ATOM 1487 C C . LEU A 1 185 ? -2.229 3.414 -16.612 1.00 93.50 185 LEU A C 1
ATOM 1489 O O . LEU A 1 185 ? -2.665 3.057 -17.705 1.00 93.50 185 LEU A O 1
ATOM 1493 N N . TYR A 1 186 ? -2.469 4.611 -16.087 1.00 93.25 186 TYR A N 1
ATOM 1494 C CA . TYR A 1 186 ? -3.234 5.667 -16.747 1.00 93.25 186 TYR A CA 1
ATOM 1495 C C . TYR A 1 186 ? -2.290 6.802 -17.176 1.00 93.25 186 TYR A C 1
ATOM 1497 O O . TYR A 1 186 ? -1.446 7.239 -16.392 1.00 93.25 186 TYR A O 1
ATOM 1505 N N . THR A 1 187 ? -2.375 7.253 -18.431 1.00 92.38 187 THR A N 1
ATOM 1506 C CA . THR A 1 187 ? -1.543 8.349 -18.974 1.00 92.38 187 THR A CA 1
ATOM 1507 C C . THR A 1 187 ? -2.235 9.055 -20.144 1.00 92.38 187 THR A C 1
ATOM 1509 O O . THR A 1 187 ? -3.030 8.457 -20.856 1.00 92.38 187 THR A O 1
ATOM 1512 N N . ASP A 1 188 ? -1.922 10.332 -20.375 1.00 91.12 188 ASP A N 1
ATOM 1513 C CA . ASP A 1 188 ? -2.482 11.122 -21.488 1.00 91.12 188 ASP A CA 1
ATOM 1514 C C . ASP A 1 188 ? -1.677 11.035 -22.791 1.00 91.12 188 ASP A C 1
ATOM 1516 O O . ASP A 1 188 ? -2.059 11.610 -23.813 1.00 91.12 188 ASP A O 1
ATOM 1520 N N . ALA A 1 189 ? -0.508 10.398 -22.752 1.00 89.56 189 ALA A N 1
ATOM 1521 C CA . ALA A 1 189 ? 0.415 10.385 -23.874 1.00 89.56 189 ALA A CA 1
ATOM 1522 C C . ALA A 1 189 ? 1.146 9.055 -23.993 1.00 89.56 189 ALA A C 1
ATOM 1524 O O . ALA A 1 189 ? 1.552 8.475 -22.979 1.00 89.56 189 ALA A O 1
ATOM 1525 N N . GLU A 1 190 ? 1.386 8.669 -25.246 1.00 89.81 190 GLU A N 1
ATOM 1526 C CA . GLU A 1 190 ? 2.257 7.562 -25.614 1.00 89.81 190 GLU A CA 1
ATOM 1527 C C . GLU A 1 190 ? 3.665 7.840 -25.098 1.00 89.81 190 GLU A C 1
ATOM 1529 O O . GLU A 1 190 ? 4.387 8.725 -25.569 1.00 89.81 190 GLU A O 1
ATOM 1534 N N . LYS A 1 191 ? 4.032 7.121 -24.045 1.00 91.12 191 LYS A N 1
ATOM 1535 C CA . LYS A 1 191 ? 5.319 7.253 -23.372 1.00 91.12 191 LYS A CA 1
ATOM 1536 C C . LYS A 1 191 ? 5.917 5.872 -23.204 1.00 91.12 191 LYS A C 1
ATOM 1538 O O . LYS A 1 191 ? 5.204 4.892 -22.999 1.00 91.12 191 LYS A O 1
ATOM 1543 N N . MET A 1 192 ? 7.240 5.827 -23.268 1.00 94.44 192 MET A N 1
ATOM 1544 C CA . MET A 1 192 ? 7.996 4.646 -22.895 1.00 94.44 192 MET A CA 1
ATOM 1545 C C . MET A 1 192 ? 8.136 4.589 -21.372 1.00 94.44 192 MET A C 1
ATOM 1547 O O . MET A 1 192 ? 8.390 5.610 -20.719 1.00 94.44 192 MET A O 1
ATOM 1551 N N . TYR A 1 193 ? 7.961 3.395 -20.830 1.00 95.50 193 TYR A N 1
ATOM 1552 C CA . TYR A 1 193 ? 8.069 3.061 -19.420 1.00 95.50 193 TYR A CA 1
ATOM 1553 C C . TYR A 1 193 ? 8.990 1.859 -19.251 1.00 95.50 193 TYR A C 1
ATOM 1555 O O . TYR A 1 193 ? 9.173 1.061 -20.169 1.00 95.50 193 TYR A O 1
ATOM 1563 N N . GLU A 1 194 ? 9.535 1.741 -18.051 1.00 95.19 194 GLU A N 1
ATOM 1564 C CA . GLU A 1 194 ? 10.457 0.692 -17.649 1.00 95.19 194 GLU A CA 1
ATOM 1565 C C . GLU A 1 194 ? 9.850 -0.082 -16.474 1.00 95.19 194 GLU A C 1
ATOM 1567 O O . GLU A 1 194 ? 9.286 0.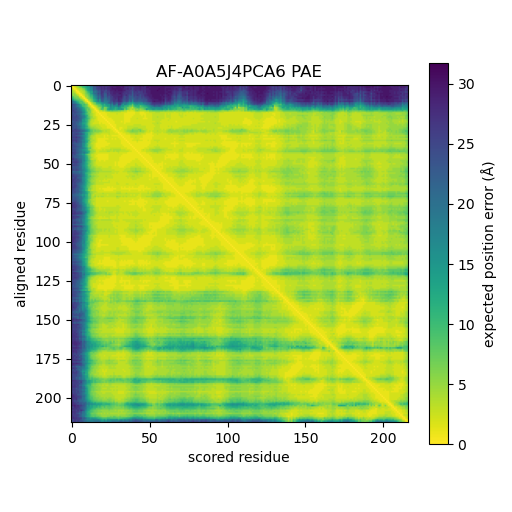508 -15.546 1.00 95.19 194 GLU A O 1
ATOM 1572 N N . LEU A 1 195 ? 9.981 -1.409 -16.500 1.00 95.75 195 LEU A N 1
ATOM 1573 C CA . LEU A 1 195 ? 9.799 -2.264 -15.330 1.00 95.75 195 LEU A CA 1
ATOM 1574 C C . LEU A 1 195 ? 11.151 -2.796 -14.864 1.00 95.75 195 LEU A C 1
ATOM 1576 O O . LEU A 1 195 ? 11.956 -3.268 -15.668 1.00 95.75 195 LEU A O 1
ATOM 1580 N N . ILE A 1 196 ? 11.370 -2.759 -13.552 1.00 94.88 196 ILE A N 1
ATOM 1581 C CA . ILE A 1 196 ? 12.582 -3.261 -12.901 1.00 94.88 196 ILE A CA 1
ATOM 1582 C C . ILE A 1 196 ? 12.190 -4.182 -11.749 1.00 94.88 196 ILE A C 1
ATOM 1584 O O . ILE A 1 196 ? 11.304 -3.858 -10.960 1.00 94.88 196 ILE A O 1
ATOM 1588 N N . PHE A 1 197 ? 12.881 -5.306 -11.588 1.00 94.06 197 PHE A N 1
ATOM 1589 C CA . PHE A 1 197 ? 12.766 -6.108 -10.372 1.00 94.06 197 PHE A CA 1
ATOM 1590 C C . PHE A 1 197 ? 13.368 -5.365 -9.172 1.00 94.06 197 PHE A C 1
ATOM 1592 O O . PHE A 1 197 ? 14.532 -4.958 -9.196 1.00 94.06 197 PHE A O 1
ATOM 1599 N N . TYR A 1 198 ? 12.590 -5.193 -8.101 1.00 91.56 198 TYR A N 1
ATOM 1600 C CA . TYR A 1 198 ? 13.008 -4.386 -6.952 1.00 91.56 198 TYR A CA 1
ATOM 1601 C C . TYR A 1 198 ? 14.304 -4.881 -6.300 1.00 91.56 198 TYR A C 1
ATOM 1603 O O . TYR A 1 198 ? 15.157 -4.080 -5.919 1.00 91.56 198 TYR A O 1
ATOM 1611 N N . GLU A 1 199 ? 14.492 -6.194 -6.194 1.00 90.19 199 GLU A N 1
ATOM 1612 C CA . GLU A 1 199 ? 15.710 -6.775 -5.639 1.00 90.19 199 GLU A CA 1
ATOM 1613 C C . GLU A 1 199 ? 16.938 -6.541 -6.528 1.00 90.19 199 GLU A C 1
ATOM 1615 O O . GLU A 1 199 ? 18.043 -6.395 -6.012 1.00 90.19 199 GLU A O 1
ATOM 1620 N N . GLU A 1 200 ? 16.776 -6.460 -7.850 1.00 92.06 200 GLU A N 1
ATOM 1621 C CA . GLU A 1 200 ? 17.885 -6.128 -8.747 1.00 92.06 200 GLU A CA 1
ATOM 1622 C C . GLU A 1 200 ? 18.286 -4.657 -8.602 1.00 92.06 200 GLU A C 1
ATOM 1624 O O . GLU A 1 200 ? 19.479 -4.339 -8.540 1.00 92.06 200 GLU A O 1
ATOM 1629 N N . HIS A 1 201 ? 17.289 -3.774 -8.456 1.00 89.69 201 HIS A N 1
ATOM 1630 C CA . HIS A 1 201 ? 17.509 -2.368 -8.121 1.00 89.69 201 HIS A CA 1
ATOM 1631 C C . HIS A 1 201 ? 18.281 -2.224 -6.801 1.00 89.69 201 HIS A C 1
ATOM 1633 O O . HIS A 1 201 ? 19.292 -1.522 -6.741 1.00 89.69 201 HIS A O 1
ATOM 1639 N N . LEU A 1 202 ? 17.879 -2.959 -5.756 1.00 85.12 202 LEU A N 1
ATOM 1640 C CA . LEU A 1 202 ? 18.575 -2.9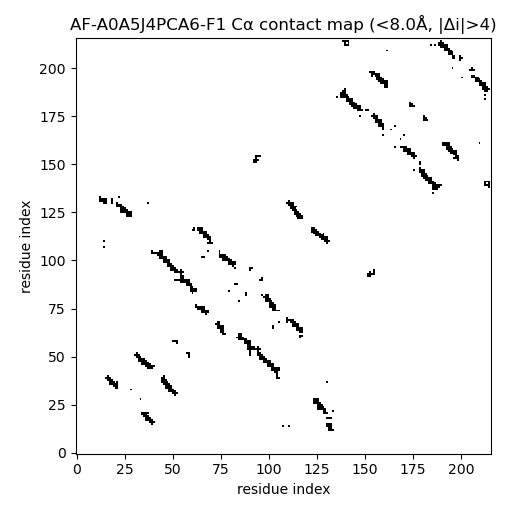65 -4.465 1.00 85.12 202 LEU A CA 1
ATOM 1641 C C . LEU A 1 202 ? 20.038 -3.424 -4.550 1.00 85.12 202 LEU A C 1
ATOM 1643 O O . LEU A 1 202 ? 20.863 -2.949 -3.766 1.00 85.12 202 LEU A O 1
ATOM 1647 N N . HIS A 1 203 ? 20.359 -4.342 -5.462 1.00 87.31 203 HIS A N 1
ATOM 1648 C CA . HIS A 1 203 ? 21.712 -4.870 -5.639 1.00 87.31 203 HIS A CA 1
ATOM 1649 C C . HIS A 1 203 ? 22.579 -4.059 -6.610 1.00 87.31 203 HIS A C 1
ATOM 1651 O O . HIS A 1 203 ? 23.759 -4.371 -6.765 1.00 87.31 203 HIS A O 1
ATOM 1657 N N . GLY A 1 204 ? 22.039 -3.018 -7.250 1.00 86.25 204 GLY A N 1
ATOM 1658 C CA . GLY A 1 204 ? 22.812 -2.204 -8.189 1.00 86.25 204 GLY A CA 1
ATOM 1659 C C . GLY A 1 204 ? 23.040 -2.857 -9.554 1.00 86.25 204 GLY A C 1
ATOM 1660 O O . GLY A 1 204 ? 23.952 -2.444 -10.265 1.00 86.25 204 GLY A O 1
ATOM 1661 N N . SER A 1 205 ? 22.269 -3.889 -9.908 1.00 85.50 205 SER A N 1
ATOM 1662 C CA . SER A 1 205 ? 22.468 -4.670 -11.134 1.00 85.50 205 SER A CA 1
ATOM 1663 C C . SER A 1 205 ? 21.127 -5.073 -11.744 1.00 85.50 205 SER A C 1
ATOM 1665 O O . SER A 1 205 ? 20.769 -6.251 -11.727 1.00 85.50 205 SER A O 1
ATOM 1667 N N . TRP A 1 206 ? 20.385 -4.092 -12.256 1.00 88.56 206 TRP A N 1
ATOM 1668 C CA . TRP A 1 206 ? 19.052 -4.292 -12.818 1.00 88.56 206 TRP A CA 1
ATOM 1669 C C . TRP A 1 206 ? 19.006 -4.308 -14.339 1.00 88.56 206 TRP A C 1
ATOM 1671 O O . TRP A 1 206 ? 19.795 -3.652 -15.020 1.00 88.56 206 TRP A O 1
ATOM 1681 N N . MET A 1 207 ? 18.039 -5.067 -14.847 1.00 87.56 207 MET A N 1
ATOM 1682 C CA . MET A 1 207 ? 17.646 -5.090 -16.250 1.00 87.56 207 MET A CA 1
ATOM 1683 C C . MET A 1 207 ? 16.328 -4.337 -16.419 1.00 87.56 207 MET A C 1
ATOM 1685 O O . MET A 1 207 ? 15.385 -4.553 -15.657 1.00 87.56 207 MET A O 1
ATOM 1689 N N . TYR A 1 208 ? 16.262 -3.479 -17.434 1.00 89.81 208 TYR A N 1
ATOM 1690 C CA . TYR A 1 208 ? 15.029 -2.799 -17.812 1.00 89.81 208 TYR A CA 1
ATOM 1691 C C . TYR A 1 208 ? 14.180 -3.703 -18.701 1.00 89.81 208 TYR A C 1
ATOM 1693 O O . TYR A 1 208 ? 14.687 -4.358 -19.617 1.00 89.81 208 TYR A O 1
ATOM 1701 N N . ILE A 1 209 ? 12.882 -3.735 -18.421 1.00 93.81 209 ILE A N 1
ATOM 1702 C CA . ILE A 1 209 ? 11.873 -4.265 -19.331 1.00 93.81 209 ILE A CA 1
ATOM 1703 C C . ILE A 1 209 ? 11.103 -3.060 -19.865 1.00 93.81 209 ILE A C 1
ATOM 1705 O O . ILE A 1 209 ? 10.261 -2.496 -19.163 1.00 93.81 209 ILE A O 1
ATOM 1709 N N . ASP A 1 210 ? 11.424 -2.667 -21.093 1.00 94.56 210 ASP A N 1
ATOM 1710 C CA . ASP A 1 210 ? 10.837 -1.496 -21.738 1.00 94.56 210 ASP A CA 1
ATOM 1711 C C . ASP A 1 210 ? 9.492 -1.836 -22.376 1.00 94.56 210 ASP A C 1
ATOM 1713 O O . ASP A 1 210 ? 9.322 -2.888 -23.002 1.00 94.56 210 ASP A O 1
ATOM 1717 N N . PHE A 1 211 ? 8.542 -0.914 -22.277 1.00 94.69 211 PHE A N 1
ATOM 1718 C CA . PHE A 1 211 ? 7.290 -0.974 -23.020 1.00 94.69 211 PHE A CA 1
ATOM 1719 C C . PHE A 1 211 ? 6.782 0.432 -23.341 1.00 94.69 211 PHE A C 1
ATOM 1721 O O . PHE A 1 211 ? 7.193 1.418 -22.728 1.00 94.69 211 PHE A O 1
ATOM 1728 N N . ILE A 1 212 ? 5.878 0.533 -24.312 1.00 93.94 212 ILE A N 1
ATOM 1729 C CA . ILE A 1 212 ? 5.176 1.776 -24.630 1.00 93.94 212 ILE A CA 1
ATOM 1730 C C . ILE A 1 212 ? 3.750 1.637 -24.106 1.00 93.94 212 ILE A C 1
ATOM 1732 O O . ILE A 1 212 ? 3.078 0.648 -24.388 1.00 93.94 212 ILE A O 1
ATOM 1736 N N . ALA A 1 213 ? 3.298 2.614 -23.323 1.00 92.44 213 ALA A N 1
ATOM 1737 C CA . ALA A 1 213 ? 1.885 2.739 -22.996 1.00 92.44 213 ALA A CA 1
ATOM 1738 C C . ALA A 1 213 ? 1.198 3.443 -24.169 1.00 92.44 213 ALA A C 1
ATOM 1740 O O . ALA A 1 213 ? 1.287 4.664 -24.276 1.00 92.44 213 ALA A O 1
ATOM 1741 N N . GLU A 1 214 ? 0.579 2.678 -25.061 1.00 85.94 214 GLU A N 1
ATOM 1742 C CA . GLU A 1 214 ? -0.097 3.182 -26.260 1.00 85.94 214 GLU A CA 1
ATOM 1743 C C . GLU A 1 214 ? -1.611 2.969 -26.204 1.00 85.94 214 GLU A C 1
ATOM 1745 O O . GLU A 1 214 ? -2.114 2.185 -25.397 1.00 85.94 214 GLU A O 1
ATOM 1750 N N . GLN A 1 215 ? -2.337 3.721 -27.029 1.00 77.81 215 GLN A N 1
ATOM 1751 C CA . GLN A 1 215 ? -3.776 3.550 -27.189 1.00 77.81 215 GLN A CA 1
ATOM 1752 C C . GLN A 1 215 ? -4.037 2.298 -28.043 1.00 77.81 215 GLN A C 1
ATOM 1754 O O . GLN A 1 215 ? -3.456 2.174 -29.119 1.00 77.81 215 GLN A O 1
ATOM 1759 N N . GLU A 1 216 ? -4.880 1.378 -27.560 1.00 62.53 216 GLU A N 1
ATOM 1760 C CA . GLU A 1 216 ? -5.336 0.217 -28.352 1.00 62.53 216 GLU A CA 1
ATOM 1761 C C . GLU A 1 216 ? -6.159 0.622 -29.587 1.00 62.53 216 GLU A C 1
ATOM 1763 O O . GLU A 1 216 ? -6.939 1.604 -29.503 1.00 62.53 216 GLU A O 1
#

Radius of gyration: 19.48 Å; Cα contacts (8 Å, |Δi|>4): 474; chains: 1; bounding box: 64×54×47 Å

Organism: NCBI:txid433724

Secondary structure (DSSP, 8-state):
------------PPPPSEEES---SEES-TTTEEEEEEEE-SS-EEEEEEEE--TT-EE---TT-EEEETTS-EEEEEEEESS-TTS-EE--TTSEEEEEEEEPPPPTT-SEEEEESSSSTTS-EEEEEESSPPPP--SEEEEEEEE--S-TT--EEEEEETT--TTTS--EEEE-BTTEEEEEEEESS-EEEEEEEHHHHHHT----EEEEE---

Mean predicted aligned error: 6.18 Å

Nearest PDB structures (foldseek):
  1lmi-assembly1_A  TM=5.904E-01  e=3.446E-02  Mycobacterium tuberculosis
  6wfx-assembly1_L  TM=2.423E-01  e=2.054E-01  Homo sapiens
  5feh-assembly2_C  TM=2.303E-01  e=4.416E-01  Homo sapiens
  1cf8-assembly1_H  TM=2.412E-01  e=1.051E+00  Mus musculus
  8bse-assembly1_H  TM=2.403E-01  e=1.357E+00  Homo sapiens

Sequence (216 aa):
LLGLFLTFAGCGQKRETVIINPEFDSSNATDWLQFSRIELTDTATIVQADVYNRPNNWIRFLSGSTLRGSSGKIYKLIGSNGFELDKKVYMPESGNVSFTVLFEPIDKTEKTIDYYESDNENDWRIYGIKLYQVQHTESIQCTLKGEVINRPQSSRLILLRAGEDARTANIVYIPIRDGKFEYVLYTDAEKMYELIFYEEHLHGSWMYIDFIAEQE

Solvent-accessible surface area (backbone atoms only — not comparable to full-atom values): 12358 Å² total; per-residue (Å²): 136,88,84,84,82,81,78,80,78,74,86,70,80,62,72,51,55,65,40,70,57,52,54,58,76,49,59,84,25,71,85,39,47,45,60,51,29,42,36,61,44,96,81,28,24,41,34,35,34,39,39,45,46,59,53,74,36,69,52,66,51,56,62,72,18,33,40,34,35,79,87,70,50,75,28,47,47,76,48,64,45,82,58,68,64,73,35,80,46,65,26,46,77,33,14,47,50,67,32,37,39,29,26,42,44,68,63,89,84,54,54,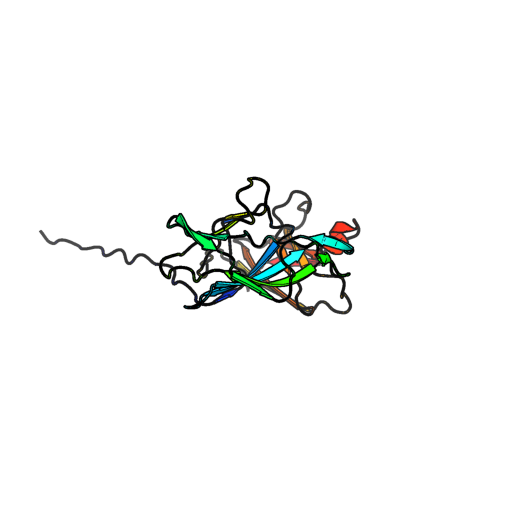37,32,28,43,31,39,52,91,56,88,88,47,49,35,38,36,49,34,37,42,39,80,82,84,82,84,50,79,22,76,34,78,48,68,53,74,58,78,97,50,82,50,56,40,33,34,36,39,40,56,57,94,59,54,86,90,78,48,88,66,42,80,45,57,38,54,96,45,30,38,72,50,77,48,73,35,79,60,79,42,55,29,30,38,32,51,46,65,30,55,76,70,75,66,64,63,79,47,76,46,68,46,52,75,132

Foldseek 3Di:
DDDDDDDPPPPDFAFDQKDAQWDFDDWPCQQFKGWGMWGADPFWTKTKMKGFDAAFAWDAQAQQKWKAFPVRDIWGWDDWAQDDHPDTDGAHLLRMTIIMTIIGHDDSPGQFIKIDSHPDPNGIITHGGGSGDDDDPFPFKDKDKDFAPPCPNFFWKWKDFPPDDPVPGPIDTWGQDPRITIDIDGHNDFGKMWIWRVVCVVVVHIDTDIDTRDHD

pLDDT: mean 90.25, std 13.0, range [32.81, 98.81]